Protein AF-A0A9D7LCQ9-F1 (afdb_monomer_lite)

pLDDT: mean 76.92, std 18.39, range [36.59, 97.62]

Secondary structure (DSSP, 8-state):
-------PPPTT-HHHHHHHHHHHHHHHHHHHHHHHHHTT----SSPP----HHHHHHHHHHHHTT--HHHHHHHSB-TTSPBPPHHHHHHHSHHHHHHHHHHHHHHHHHHHHHHHHTT-HHHHHHHHHHHS------------GGGPPP-PPP-PPPP-TTS--SHHHHHHHHHHHHHHHHHHHHHHHHHTT-

Foldseek 3Di:
DDDDDPPDDDPPPPVVVVVVVVVVVVVVVVVVVVVVVVVPDDPPDDDQDDDDPVLLVLLLQCLLVVHDLVVNQQVDDDPVRHGDDSVSCCVPNVVSNVVSNVVNVVVVLVVLVVCVVVPDPVSVVVCCVPPVVDDDDDDDDDADPPRHHDDDDDPDDDDDPPPDDDDVSVVVVVVVVVVVVVVVVVVVVVVVPD

Radius of gyration: 39.47 Å; chains: 1; bounding box: 116×36×95 Å

Sequence (194 aa):
MAGHTKNKPRWGDSAAIEGLLEAQEDLEAEEAVRAAEESGVDLGGRPAFEPTDKQRELVKNMARCNMPQEAMTLMVTWPNGRPIAVNTLRKVFRDELITGHHEVGMQLVGAAYKKAMAGDTGAICFLLKTGYGFRETVHQEITGKDGAPLQAGVTGVIAVPGMIADAETWEKMAADQQSQLVQRAAEIVSGSSS

Structure (mmCIF, N/CA/C/O backbone):
data_AF-A0A9D7LCQ9-F1
#
_entry.id   AF-A0A9D7LCQ9-F1
#
loop_
_atom_site.group_PDB
_atom_site.id
_atom_site.type_symbol
_atom_site.label_atom_id
_atom_site.label_alt_id
_atom_site.label_comp_id
_atom_site.label_asym_id
_atom_site.label_entity_id
_atom_site.label_seq_id
_atom_site.pdbx_PDB_ins_code
_atom_site.Cartn_x
_atom_site.Cartn_y
_atom_site.Cartn_z
_atom_site.occupancy
_atom_site.B_iso_or_equiv
_atom_site.auth_seq_id
_atom_site.auth_comp_id
_atom_site.auth_asym_id
_atom_site.auth_atom_id
_atom_site.pdbx_PDB_model_num
ATOM 1 N N . MET A 1 1 ? -59.422 -2.785 69.482 1.00 37.00 1 MET A N 1
ATOM 2 C CA . MET A 1 1 ? -59.737 -3.033 68.054 1.00 37.00 1 MET A CA 1
ATOM 3 C C . MET A 1 1 ? -60.375 -1.755 67.533 1.00 37.00 1 MET A C 1
ATOM 5 O O . MET A 1 1 ? -61.308 -1.317 68.176 1.00 37.00 1 MET A O 1
ATOM 9 N N . ALA A 1 2 ? -59.948 -1.020 66.517 1.00 39.69 2 ALA A N 1
ATOM 10 C CA . ALA A 1 2 ? -58.912 -1.079 65.490 1.00 39.69 2 ALA A CA 1
ATOM 11 C C . ALA A 1 2 ? -58.389 0.382 65.369 1.00 39.69 2 ALA A C 1
ATOM 13 O O . ALA A 1 2 ? -59.100 1.309 65.734 1.00 39.69 2 ALA A O 1
ATOM 14 N N . GLY A 1 3 ? -57.151 0.698 65.008 1.00 37.84 3 GLY A N 1
ATOM 15 C CA . GLY A 1 3 ? -56.430 0.213 63.843 1.00 37.84 3 GLY A CA 1
ATOM 16 C C . GLY A 1 3 ? -56.285 1.365 62.843 1.00 37.84 3 GLY A C 1
ATOM 17 O O . GLY A 1 3 ? -57.142 1.555 61.995 1.00 37.84 3 GLY A O 1
ATOM 18 N N . HIS A 1 4 ? -55.173 2.094 62.972 1.00 36.59 4 HIS A N 1
ATOM 19 C CA . HIS A 1 4 ? -54.411 2.711 61.881 1.00 36.59 4 HIS A CA 1
ATOM 20 C C . HIS A 1 4 ? -55.122 3.743 60.975 1.00 36.59 4 HIS A C 1
ATOM 22 O O . HIS A 1 4 ? -55.641 3.433 59.902 1.00 36.59 4 HIS A O 1
ATOM 28 N N . THR A 1 5 ? -55.001 5.022 61.341 1.00 46.09 5 THR A N 1
ATOM 29 C CA . THR A 1 5 ? -55.098 6.141 60.395 1.00 46.09 5 THR A CA 1
ATOM 30 C C . THR A 1 5 ? -53.918 6.050 59.425 1.00 46.09 5 THR A C 1
ATOM 32 O O . THR A 1 5 ? -52.799 6.434 59.761 1.00 46.09 5 THR A O 1
ATOM 35 N N . LYS A 1 6 ? -54.134 5.499 58.225 1.00 45.31 6 LYS A N 1
ATOM 36 C CA . LYS A 1 6 ? -53.143 5.558 57.142 1.00 45.31 6 LYS A CA 1
ATOM 37 C C . LYS A 1 6 ? -53.010 7.016 56.705 1.00 45.31 6 LYS A C 1
ATOM 39 O O . LYS A 1 6 ? -53.796 7.493 55.890 1.00 45.31 6 LYS A O 1
ATOM 44 N N . ASN A 1 7 ? -52.042 7.719 57.287 1.00 44.78 7 ASN A N 1
ATOM 45 C CA . ASN A 1 7 ? -51.635 9.045 56.855 1.00 44.78 7 ASN A CA 1
ATOM 46 C C . ASN A 1 7 ? -50.977 8.889 55.477 1.00 44.78 7 ASN A C 1
ATOM 48 O O . ASN A 1 7 ? -49.793 8.579 55.379 1.00 44.78 7 ASN A O 1
ATOM 52 N N . LYS A 1 8 ? -51.771 8.974 54.404 1.00 46.81 8 LYS A N 1
ATOM 53 C CA . LYS A 1 8 ? -51.210 9.095 53.058 1.00 46.81 8 LYS A CA 1
ATOM 54 C C . LYS A 1 8 ? -50.622 10.504 52.942 1.00 46.81 8 LYS A C 1
ATOM 56 O O . LYS A 1 8 ? -51.334 11.450 53.286 1.00 46.81 8 LYS A O 1
ATOM 61 N N . PRO A 1 9 ? -49.374 10.655 52.474 1.00 45.50 9 PRO A N 1
ATOM 62 C CA . PRO A 1 9 ? -48.776 11.971 52.303 1.00 45.50 9 PRO A CA 1
ATOM 63 C C . PRO A 1 9 ? -49.650 12.810 51.364 1.00 45.50 9 PRO A C 1
ATOM 65 O O . PRO A 1 9 ? -50.157 12.316 50.349 1.00 45.50 9 PRO A O 1
ATOM 68 N N . ARG A 1 10 ? -49.900 14.066 51.749 1.00 45.41 10 ARG A N 1
ATOM 69 C CA . ARG A 1 10 ? -50.646 15.017 50.921 1.00 45.41 10 ARG A CA 1
ATOM 70 C C . ARG A 1 10 ? -49.797 15.334 49.693 1.00 45.41 10 ARG A C 1
ATOM 72 O O . ARG A 1 10 ? -48.611 15.619 49.813 1.00 45.41 10 ARG A O 1
ATOM 79 N N . TRP A 1 11 ? -50.415 15.284 48.515 1.00 38.62 11 TRP A N 1
ATOM 80 C CA . TRP A 1 11 ? -49.802 15.753 47.274 1.00 38.62 11 TRP A CA 1
ATOM 81 C C . TRP A 1 11 ? -49.360 17.212 47.459 1.00 38.62 11 TRP A C 1
ATOM 83 O O . TRP A 1 11 ? -50.213 18.087 47.609 1.00 38.62 11 TRP A O 1
ATOM 93 N N . GLY A 1 12 ? -48.045 17.448 47.511 1.00 48.09 12 GLY A N 1
ATOM 94 C CA . GLY A 1 12 ? -47.456 18.781 47.679 1.00 48.09 12 GLY A CA 1
ATOM 95 C C . GLY A 1 12 ? -46.205 18.865 48.563 1.00 48.09 12 GLY A C 1
ATOM 96 O O . GLY A 1 12 ? -45.509 19.872 48.487 1.00 48.09 12 GLY A O 1
ATOM 97 N N . ASP A 1 13 ? -45.873 17.839 49.353 1.00 51.22 13 ASP A N 1
ATOM 98 C CA . ASP A 1 13 ? -44.632 17.841 50.144 1.00 51.22 13 ASP A CA 1
ATOM 99 C C . ASP A 1 13 ? -43.425 17.445 49.268 1.00 51.22 13 ASP A C 1
ATOM 101 O O . ASP A 1 13 ? -43.039 16.277 49.220 1.00 51.22 13 ASP A O 1
ATOM 105 N N . SER A 1 14 ? -42.835 18.426 48.563 1.00 56.19 14 SER A N 1
ATOM 106 C CA . SER A 1 14 ? -41.651 18.255 47.684 1.00 56.19 14 SER A CA 1
ATOM 107 C C . SER A 1 14 ? -40.513 17.514 48.387 1.00 56.19 14 SER A C 1
ATOM 109 O O . SER A 1 14 ? -39.933 16.599 47.820 1.00 56.19 14 SER A O 1
ATOM 111 N N . ALA A 1 15 ? -40.289 17.813 49.670 1.00 55.66 15 ALA A N 1
ATOM 112 C CA . ALA A 1 15 ? -39.231 17.202 50.473 1.00 55.66 15 ALA A CA 1
ATOM 113 C C . ALA A 1 15 ? -39.416 15.688 50.697 1.00 55.66 15 ALA A C 1
ATOM 115 O O . ALA A 1 15 ? -38.440 14.961 50.847 1.00 55.66 15 ALA A O 1
ATOM 116 N N . ALA A 1 16 ? -40.661 15.194 50.716 1.00 55.44 16 ALA A N 1
ATOM 117 C CA . ALA A 1 16 ? -40.939 13.767 50.881 1.00 55.44 16 ALA A CA 1
ATOM 118 C C . ALA A 1 16 ? -40.803 12.986 49.565 1.00 55.44 16 ALA A C 1
ATOM 120 O O . ALA A 1 16 ? -40.610 11.775 49.602 1.00 55.44 16 ALA A O 1
ATOM 121 N N . ILE A 1 17 ? -40.927 13.666 48.420 1.00 53.16 17 ILE A N 1
ATOM 122 C CA . ILE A 1 17 ? -40.727 13.082 47.088 1.00 53.16 17 ILE A CA 1
ATOM 123 C C . ILE A 1 17 ? -39.242 13.135 46.717 1.00 53.16 17 ILE A C 1
ATOM 125 O O . ILE A 1 17 ? -38.715 12.133 46.251 1.00 53.16 17 ILE A O 1
ATOM 129 N N . GLU A 1 18 ? -38.563 14.253 46.991 1.00 55.25 18 GLU A N 1
ATOM 130 C CA . GLU A 1 18 ? -37.116 14.420 46.786 1.00 55.25 18 GLU A CA 1
ATOM 131 C C . GLU A 1 18 ? -36.318 13.401 47.602 1.00 55.25 18 GLU A C 1
ATOM 133 O O . GLU A 1 18 ? -35.520 12.676 47.024 1.00 55.25 18 GLU A O 1
ATOM 138 N N . GLY A 1 19 ? -36.626 13.214 48.892 1.00 58.03 19 GLY A N 1
ATOM 139 C CA . GLY A 1 19 ? -35.941 12.203 49.708 1.00 58.03 19 GLY A CA 1
ATOM 140 C C . GLY A 1 19 ? -36.211 10.750 49.287 1.00 58.03 19 GLY A C 1
ATOM 141 O O . GLY A 1 19 ? -35.450 9.857 49.643 1.00 58.03 19 GLY A O 1
ATOM 142 N N . LEU A 1 20 ? -37.286 10.489 48.534 1.00 54.50 20 LEU A N 1
ATOM 143 C CA . LEU A 1 20 ? -37.605 9.160 47.993 1.00 54.50 20 LEU A CA 1
ATOM 144 C C . LEU A 1 20 ? -36.906 8.922 46.648 1.00 54.50 20 LEU A C 1
ATOM 146 O O . LEU A 1 20 ? -36.546 7.788 46.348 1.00 54.50 20 LEU A O 1
ATOM 150 N N . LEU A 1 21 ? -36.695 9.994 45.878 1.00 52.94 21 LEU A N 1
ATOM 151 C CA . LEU A 1 21 ? -35.919 9.988 44.641 1.00 52.94 21 LEU A CA 1
ATOM 152 C C . LEU A 1 21 ? -34.421 9.847 44.937 1.00 52.94 21 LEU A C 1
ATOM 154 O O . LEU A 1 21 ? -33.782 8.983 44.353 1.00 52.94 21 LEU A O 1
ATOM 158 N N . GLU A 1 22 ? -33.899 10.611 45.901 1.00 57.78 22 GLU A N 1
ATOM 159 C CA . GLU A 1 22 ? -32.511 10.505 46.377 1.00 57.78 22 GLU A CA 1
ATOM 160 C C . GLU A 1 22 ? -32.238 9.107 46.953 1.00 57.78 22 GLU A C 1
ATOM 162 O O . GLU A 1 22 ? -31.253 8.470 46.598 1.00 57.78 22 GLU A O 1
ATOM 167 N N . ALA A 1 23 ? -33.174 8.552 47.733 1.00 59.97 23 ALA A N 1
ATOM 168 C CA . ALA A 1 23 ? -33.057 7.178 48.222 1.00 59.97 23 ALA A CA 1
ATOM 169 C C . ALA A 1 23 ? -33.142 6.119 47.105 1.00 59.97 23 ALA A C 1
ATOM 171 O O . ALA A 1 23 ? -32.589 5.032 47.261 1.00 59.97 23 ALA A O 1
ATOM 172 N N . GLN A 1 24 ? -33.834 6.397 45.992 1.00 59.62 24 GLN A N 1
ATOM 173 C CA . GLN A 1 24 ? -33.832 5.515 44.819 1.00 59.62 24 GLN A CA 1
ATOM 174 C C . GLN A 1 24 ? -32.521 5.609 44.036 1.00 59.62 24 GLN A C 1
ATOM 176 O O . GLN A 1 24 ? -32.016 4.574 43.611 1.00 59.62 24 GLN A O 1
ATOM 181 N N . GLU A 1 25 ? -31.944 6.801 43.898 1.00 57.22 25 GLU A N 1
ATOM 182 C CA . GLU A 1 25 ? -30.639 6.999 43.256 1.00 57.22 25 GLU A CA 1
ATOM 183 C C . GLU A 1 25 ? -29.505 6.340 44.061 1.00 57.22 25 GLU A C 1
ATOM 185 O O . GLU A 1 25 ? -28.637 5.685 43.480 1.00 57.22 25 GLU A O 1
ATOM 190 N N . ASP A 1 26 ? -29.558 6.417 45.394 1.00 59.47 26 ASP A N 1
ATOM 191 C CA . ASP A 1 26 ? -28.596 5.754 46.280 1.00 59.47 26 ASP A CA 1
ATOM 192 C C . ASP A 1 26 ? -28.717 4.219 46.220 1.00 59.47 26 ASP A C 1
ATOM 194 O O . ASP A 1 26 ? -27.707 3.514 46.177 1.00 59.47 26 ASP A O 1
ATOM 198 N N . LEU A 1 27 ? -29.943 3.683 46.141 1.00 57.38 27 LEU A N 1
ATOM 199 C CA . LEU A 1 27 ? -30.180 2.240 45.988 1.00 57.38 27 LEU A CA 1
ATOM 200 C C . LEU A 1 27 ? -29.719 1.712 44.621 1.00 57.38 27 LEU A C 1
ATOM 202 O O . LEU A 1 27 ? -29.140 0.627 44.554 1.00 57.38 27 LEU A O 1
ATOM 206 N N . GLU A 1 28 ? -29.922 2.471 43.540 1.00 67.62 28 GLU A N 1
ATOM 207 C CA . GLU A 1 28 ? -29.421 2.117 42.204 1.00 67.62 28 GLU A CA 1
ATOM 208 C C . GLU A 1 28 ? -27.884 2.161 42.143 1.00 67.62 28 GLU A C 1
ATOM 210 O O . GLU A 1 28 ? -27.259 1.317 41.492 1.00 67.62 28 GLU A O 1
ATOM 215 N N . ALA A 1 29 ? -27.256 3.095 42.864 1.00 62.38 29 ALA A N 1
ATOM 216 C CA . ALA A 1 29 ? -25.803 3.168 42.989 1.00 62.38 29 ALA A CA 1
ATOM 217 C C . ALA A 1 29 ? -25.229 1.985 43.788 1.00 62.38 29 ALA A C 1
ATOM 219 O O . ALA A 1 29 ? -24.237 1.385 43.365 1.00 62.38 29 ALA A O 1
ATOM 220 N N . GLU A 1 30 ? -25.857 1.601 44.902 1.00 63.19 30 GLU A N 1
ATOM 221 C CA . GLU A 1 30 ? -25.439 0.441 45.700 1.00 63.19 30 GLU A CA 1
ATOM 222 C C . GLU A 1 30 ? -25.629 -0.885 44.946 1.00 63.19 30 GLU A C 1
ATOM 224 O O . GLU A 1 30 ? -24.758 -1.760 44.998 1.00 63.19 30 GLU A O 1
ATOM 229 N N . GLU A 1 31 ? -26.719 -1.033 44.188 1.00 65.50 31 GLU A N 1
ATOM 230 C CA . GLU A 1 31 ? -26.975 -2.227 43.376 1.00 65.50 31 GLU A CA 1
ATOM 231 C C . GLU A 1 31 ? -25.982 -2.340 42.204 1.00 65.50 31 GLU A C 1
ATOM 233 O O . GLU A 1 31 ? -25.490 -3.433 41.912 1.00 65.50 31 GLU A O 1
ATOM 238 N N . ALA A 1 32 ? -25.588 -1.213 41.599 1.00 60.41 32 ALA A N 1
ATOM 239 C CA . ALA A 1 32 ? -24.546 -1.167 40.573 1.00 60.41 32 ALA A CA 1
ATOM 240 C C . ALA A 1 32 ? -23.148 -1.507 41.123 1.00 60.41 32 ALA A C 1
ATOM 242 O O . ALA A 1 32 ? -22.382 -2.216 40.464 1.00 60.41 32 ALA A O 1
ATOM 243 N N . VAL A 1 33 ? -22.813 -1.044 42.334 1.00 61.06 33 VAL A N 1
ATOM 244 C CA . VAL A 1 33 ? -21.545 -1.384 43.005 1.00 61.06 33 VAL A CA 1
ATOM 245 C C . VAL A 1 33 ? -21.509 -2.869 43.361 1.00 61.06 33 VAL A C 1
ATOM 247 O O . VAL A 1 33 ? -20.517 -3.539 43.080 1.00 61.06 33 VAL A O 1
ATOM 250 N N . ARG A 1 34 ? -22.609 -3.417 43.883 1.00 63.72 34 ARG A N 1
ATOM 251 C CA . ARG A 1 34 ? -22.712 -4.841 44.218 1.00 63.72 34 ARG A CA 1
ATOM 252 C C . ARG A 1 34 ? -22.658 -5.741 42.977 1.00 63.72 34 ARG A C 1
ATOM 254 O O . ARG A 1 34 ? -21.990 -6.772 43.004 1.00 63.72 34 ARG A O 1
ATOM 261 N N . ALA A 1 35 ? -23.277 -5.331 41.868 1.00 63.62 35 ALA A N 1
ATOM 262 C CA . ALA A 1 35 ? -23.169 -6.031 40.585 1.00 63.62 35 ALA A CA 1
ATOM 263 C C . ALA A 1 35 ? -21.735 -6.003 40.018 1.00 63.62 35 ALA A C 1
ATOM 265 O O . ALA A 1 35 ? -21.290 -6.974 39.401 1.00 63.62 35 ALA A O 1
ATOM 266 N N . ALA A 1 36 ? -20.991 -4.916 40.247 1.00 57.25 36 ALA A N 1
ATOM 267 C CA . ALA A 1 36 ? -19.583 -4.827 39.872 1.00 57.25 36 ALA A CA 1
ATOM 268 C C . ALA A 1 36 ? -18.697 -5.735 40.746 1.00 57.25 36 ALA A C 1
ATOM 270 O O . ALA A 1 36 ? -17.807 -6.405 40.220 1.00 57.25 36 ALA A O 1
ATOM 271 N N . GLU A 1 37 ? -18.973 -5.819 42.049 1.00 56.50 37 GLU A N 1
ATOM 272 C CA . GLU A 1 37 ? -18.220 -6.637 43.008 1.00 56.50 37 GLU A CA 1
ATOM 273 C C . GLU A 1 37 ? -18.448 -8.149 42.798 1.00 56.50 37 GLU A C 1
ATOM 275 O O . GLU A 1 37 ? -17.498 -8.932 42.831 1.00 56.50 37 GLU A O 1
ATOM 280 N N . GLU A 1 38 ? -19.678 -8.559 42.459 1.00 59.56 38 GLU A N 1
ATOM 281 C CA . GLU A 1 38 ? -20.025 -9.950 42.113 1.00 59.56 38 GLU A CA 1
ATOM 282 C C . GLU A 1 38 ? -19.400 -10.412 40.772 1.00 59.56 38 GLU A C 1
ATOM 284 O O . GLU A 1 38 ? -19.260 -11.613 40.534 1.00 59.56 38 GLU A O 1
ATOM 289 N N . SER A 1 39 ? -18.968 -9.481 39.907 1.00 57.47 39 SER A N 1
ATOM 290 C CA . SER A 1 39 ? -18.414 -9.790 38.576 1.00 57.47 39 SER A CA 1
ATOM 291 C C . SER A 1 39 ? -16.919 -10.151 38.553 1.00 57.47 39 SER A C 1
ATOM 293 O O . SER A 1 39 ? -16.431 -10.649 37.538 1.00 57.47 39 SER A O 1
ATOM 295 N N . GLY A 1 40 ? -16.183 -9.939 39.653 1.00 45.78 40 GLY A N 1
ATOM 296 C CA . GLY A 1 40 ? -14.791 -10.392 39.796 1.00 45.78 40 GLY A CA 1
ATOM 297 C C . GLY A 1 40 ? -13.799 -9.839 38.760 1.00 45.78 40 GLY A C 1
ATOM 298 O O . GLY A 1 40 ? -12.794 -10.492 38.472 1.00 45.78 40 GLY A O 1
ATOM 299 N N . VAL A 1 41 ? -14.064 -8.666 38.174 1.00 52.44 41 VAL A N 1
ATOM 300 C CA . VAL A 1 41 ? -13.184 -8.046 37.170 1.00 52.44 41 VAL A CA 1
ATOM 301 C C . VAL A 1 41 ? -12.110 -7.202 37.862 1.00 52.44 41 VAL A C 1
ATOM 303 O O . VAL A 1 41 ? -12.405 -6.209 38.520 1.00 52.44 41 VAL A O 1
ATOM 306 N N . ASP A 1 42 ? -10.850 -7.601 37.694 1.00 48.72 42 ASP A N 1
ATOM 307 C CA . ASP A 1 42 ? -9.666 -6.862 38.140 1.00 48.72 42 ASP A CA 1
ATOM 308 C C . ASP A 1 42 ? -9.665 -5.421 37.576 1.00 48.72 42 ASP A C 1
ATOM 310 O O . ASP A 1 42 ? -9.707 -5.212 36.362 1.00 48.72 42 ASP A O 1
ATOM 314 N N . LEU A 1 43 ? -9.615 -4.414 38.456 1.00 48.66 43 LEU A N 1
ATOM 315 C CA . LEU A 1 43 ? -9.649 -2.978 38.120 1.00 48.66 43 LEU A CA 1
ATOM 316 C C . LEU A 1 43 ? -8.286 -2.432 37.630 1.00 48.66 43 LEU A C 1
ATOM 318 O O . LEU A 1 43 ? -8.056 -1.220 37.588 1.00 48.66 43 LEU A O 1
ATOM 322 N N . GLY A 1 44 ? -7.361 -3.312 37.248 1.00 47.12 44 GLY A N 1
ATOM 323 C CA . GLY A 1 44 ? -6.017 -2.977 36.782 1.00 47.12 44 GLY A CA 1
ATOM 324 C C . GLY A 1 44 ? -5.901 -2.736 35.273 1.00 47.12 44 GLY A C 1
ATOM 325 O O . GLY A 1 44 ? -5.287 -3.532 34.568 1.00 47.12 44 GLY A O 1
ATOM 326 N N . GLY A 1 45 ? -6.417 -1.611 34.763 1.00 65.56 45 GLY A N 1
ATOM 327 C CA . GLY A 1 45 ? -6.122 -1.122 33.404 1.00 65.56 45 GLY A CA 1
ATOM 328 C C . GLY A 1 45 ? -7.262 -0.349 32.734 1.00 65.56 45 GLY A C 1
ATOM 329 O O . GLY A 1 45 ? -8.432 -0.553 33.037 1.00 65.56 45 GLY A O 1
ATOM 330 N N . ARG A 1 46 ? -6.936 0.550 31.786 1.00 65.50 46 ARG A N 1
ATOM 331 C CA . ARG A 1 46 ? -7.958 1.165 30.915 1.00 65.50 46 ARG A CA 1
ATOM 332 C C . ARG A 1 46 ? -8.665 0.031 30.150 1.00 65.50 46 ARG A C 1
ATOM 334 O O . ARG A 1 46 ? -7.944 -0.788 29.576 1.00 65.50 46 ARG A O 1
ATOM 341 N N . PRO A 1 47 ? -10.012 -0.017 30.112 1.00 71.88 47 PRO A N 1
ATOM 342 C CA . PRO A 1 47 ? -10.748 -1.102 29.462 1.00 71.88 47 PRO A CA 1
ATOM 343 C C . PRO A 1 47 ? -10.303 -1.285 28.010 1.00 71.88 47 PRO A C 1
ATOM 345 O O . PRO A 1 47 ? -9.875 -0.323 27.364 1.00 71.88 47 PRO A O 1
ATOM 348 N N . ALA A 1 48 ? -10.387 -2.518 27.504 1.00 79.50 48 ALA A N 1
ATOM 349 C CA . ALA A 1 48 ? -10.071 -2.817 26.112 1.00 79.50 48 ALA A CA 1
ATOM 350 C C . ALA A 1 48 ? -10.959 -1.987 25.168 1.00 79.50 48 ALA A C 1
ATOM 352 O O . ALA A 1 48 ? -12.117 -1.697 25.465 1.00 79.50 48 ALA A O 1
ATOM 353 N N . PHE A 1 49 ? -10.391 -1.543 24.045 1.00 87.25 49 PHE A N 1
ATOM 354 C CA . PHE A 1 49 ? -11.143 -0.772 23.060 1.00 87.25 49 PHE A CA 1
ATOM 355 C C . PHE A 1 49 ? -12.023 -1.717 22.244 1.00 87.25 49 PHE A C 1
ATOM 357 O O . PHE A 1 49 ? -11.496 -2.475 21.430 1.00 87.25 49 PHE A O 1
ATOM 364 N N . GLU A 1 50 ? -13.335 -1.628 22.439 1.00 89.38 50 GLU A N 1
ATOM 365 C CA . GLU A 1 50 ? -14.322 -2.350 21.640 1.00 89.38 50 GLU A CA 1
ATOM 366 C C . GLU A 1 50 ? -14.759 -1.488 20.444 1.00 89.38 50 GLU A C 1
ATOM 368 O O . GLU A 1 50 ? -15.386 -0.439 20.630 1.00 89.38 50 GLU A O 1
ATOM 373 N N . PRO A 1 51 ? -14.397 -1.868 19.207 1.00 91.06 51 PRO A N 1
ATOM 374 C CA . PRO A 1 51 ? -14.738 -1.105 18.017 1.00 91.06 51 PRO A CA 1
ATOM 375 C C . PRO A 1 51 ? -16.207 -1.308 17.641 1.00 91.06 51 PRO A C 1
ATOM 377 O O . PRO A 1 51 ? -16.705 -2.428 17.559 1.00 91.06 51 PRO A O 1
ATOM 380 N N . THR A 1 52 ? -16.883 -0.216 17.305 1.00 94.12 52 THR A N 1
ATOM 381 C CA . THR A 1 52 ? -18.217 -0.286 16.691 1.00 94.12 52 THR A CA 1
ATOM 382 C C . THR A 1 52 ? -18.124 -0.635 15.203 1.00 94.12 52 THR A C 1
ATOM 384 O O . THR A 1 52 ? -17.149 -0.280 14.535 1.00 94.12 52 THR A O 1
ATOM 387 N N . ASP A 1 53 ? -19.169 -1.244 14.636 1.00 94.56 53 ASP A N 1
ATOM 388 C CA . ASP A 1 53 ? -19.210 -1.586 13.202 1.00 94.56 53 ASP A CA 1
ATOM 389 C C . ASP A 1 53 ? -18.999 -0.364 12.296 1.00 94.56 53 ASP A C 1
ATOM 391 O O . ASP A 1 53 ? -18.273 -0.425 11.304 1.00 94.56 53 ASP A O 1
ATOM 395 N N . LYS A 1 54 ? -19.548 0.794 12.688 1.00 94.00 54 LYS A N 1
ATOM 396 C CA . LYS A 1 54 ? -19.344 2.065 11.975 1.00 94.00 54 LYS A CA 1
ATOM 397 C C . LYS A 1 54 ? -17.880 2.502 11.974 1.00 94.00 54 LYS A C 1
ATOM 399 O O . LYS A 1 54 ? -17.388 2.995 10.963 1.00 94.00 54 LYS A O 1
ATOM 404 N N . GLN A 1 55 ? -17.172 2.325 13.092 1.00 94.75 55 GLN A N 1
ATOM 405 C CA . GLN A 1 55 ? -15.740 2.624 13.166 1.00 94.75 55 GLN A CA 1
ATOM 406 C C . GLN A 1 55 ? -14.929 1.652 12.307 1.00 94.75 55 GLN A C 1
ATOM 408 O O . GLN A 1 55 ? -13.980 2.084 11.655 1.00 94.75 55 GLN A O 1
ATOM 413 N N . ARG A 1 56 ? -15.314 0.369 12.250 1.00 96.31 56 ARG A N 1
ATOM 414 C CA . ARG A 1 56 ? -14.666 -0.620 11.372 1.00 96.31 56 ARG A CA 1
ATOM 415 C C . ARG A 1 56 ? -14.816 -0.241 9.904 1.00 96.31 56 ARG A C 1
ATOM 417 O O . ARG A 1 56 ? -13.823 -0.180 9.180 1.00 96.31 56 ARG A O 1
ATOM 424 N N . GLU A 1 57 ? -16.028 0.098 9.475 1.00 96.19 57 GLU A N 1
ATOM 425 C CA . GLU A 1 57 ? -16.280 0.543 8.103 1.00 96.19 57 GLU A CA 1
ATOM 426 C C . GLU A 1 57 ? -15.521 1.837 7.771 1.00 96.19 57 GLU A C 1
ATOM 428 O O . GLU A 1 57 ? -14.901 1.945 6.710 1.00 96.19 57 GLU A O 1
ATOM 433 N N . LEU A 1 58 ? -15.495 2.796 8.701 1.00 96.12 58 LEU A N 1
ATOM 434 C CA . LEU A 1 58 ? -14.738 4.037 8.553 1.00 96.12 58 LEU A CA 1
ATOM 435 C C . LEU A 1 58 ? -13.238 3.766 8.363 1.00 96.12 58 LEU A C 1
ATOM 437 O O . LEU A 1 58 ? -12.637 4.287 7.422 1.00 96.12 58 LEU A O 1
ATOM 441 N N . VAL A 1 59 ? -12.632 2.929 9.214 1.00 96.94 59 VAL A N 1
ATOM 442 C CA . VAL A 1 59 ? -11.210 2.555 9.112 1.00 96.94 59 VAL A CA 1
ATOM 443 C C . VAL A 1 59 ? -10.925 1.839 7.799 1.00 96.94 59 VAL A C 1
ATOM 445 O O . VAL A 1 59 ? -9.954 2.180 7.123 1.00 96.94 59 VAL A O 1
ATOM 448 N N . LYS A 1 60 ? -11.798 0.915 7.388 1.00 96.75 60 LYS A N 1
ATOM 449 C CA . LYS A 1 60 ? -11.681 0.221 6.104 1.00 96.75 60 LYS A CA 1
ATOM 450 C C . LYS A 1 60 ? -11.694 1.202 4.931 1.00 96.75 60 LYS A C 1
ATOM 452 O O . LYS A 1 60 ? -10.839 1.125 4.053 1.00 96.75 60 LYS A O 1
ATOM 457 N N . ASN A 1 61 ? -12.611 2.168 4.933 1.00 96.06 61 ASN A N 1
ATOM 458 C CA . ASN A 1 61 ? -12.697 3.192 3.889 1.00 96.06 61 ASN A CA 1
ATOM 459 C C . ASN A 1 61 ? -11.481 4.129 3.875 1.00 96.06 61 ASN A C 1
ATOM 461 O O . ASN A 1 61 ? -10.964 4.448 2.806 1.00 96.06 61 ASN A O 1
ATOM 465 N N . MET A 1 62 ? -10.966 4.522 5.039 1.00 96.12 62 MET A N 1
ATOM 466 C CA . MET A 1 62 ? -9.734 5.313 5.115 1.00 96.12 62 MET A CA 1
ATOM 467 C C . MET A 1 62 ? -8.511 4.524 4.612 1.00 96.12 62 MET A C 1
ATOM 469 O O . MET A 1 62 ? -7.651 5.094 3.939 1.00 96.12 62 MET A O 1
ATOM 473 N N . ALA A 1 63 ? -8.455 3.212 4.871 1.00 96.25 63 ALA A N 1
ATOM 474 C CA . ALA A 1 63 ? -7.392 2.336 4.379 1.00 96.25 63 ALA A CA 1
ATOM 475 C C . ALA A 1 63 ? -7.423 2.201 2.848 1.00 96.25 63 ALA A C 1
ATOM 477 O O . ALA A 1 63 ? -6.375 2.263 2.205 1.00 96.25 63 ALA A O 1
ATOM 478 N N . ARG A 1 64 ? -8.622 2.101 2.255 1.00 95.31 64 ARG A N 1
ATOM 479 C CA . ARG A 1 64 ? -8.824 2.138 0.794 1.00 95.31 64 ARG A CA 1
ATOM 480 C C . ARG A 1 64 ? -8.230 3.412 0.176 1.00 95.31 64 ARG A C 1
ATOM 482 O O . ARG A 1 64 ? -7.574 3.354 -0.858 1.00 95.31 64 ARG A O 1
ATOM 489 N N . CYS A 1 65 ? -8.397 4.555 0.836 1.00 93.12 65 CYS A N 1
ATOM 490 C CA . CYS A 1 65 ? -7.851 5.840 0.389 1.00 93.12 65 CYS A CA 1
ATOM 491 C C . CYS A 1 65 ? -6.354 6.037 0.697 1.00 93.12 65 CYS A C 1
ATOM 493 O O . CYS A 1 65 ? -5.839 7.135 0.493 1.00 93.12 65 CYS A O 1
ATOM 495 N N . ASN A 1 66 ? -5.656 5.008 1.190 1.00 92.31 66 ASN A N 1
ATOM 496 C CA . ASN A 1 66 ? -4.243 5.063 1.570 1.00 92.31 66 ASN A CA 1
ATOM 497 C C . ASN A 1 66 ? -3.921 6.178 2.587 1.00 92.31 66 ASN A C 1
ATOM 499 O O . ASN A 1 66 ? -2.889 6.846 2.502 1.00 92.31 66 ASN A O 1
ATOM 503 N N . MET A 1 67 ? -4.827 6.412 3.541 1.00 94.62 67 MET A N 1
ATOM 504 C CA . MET A 1 67 ? -4.629 7.417 4.583 1.00 94.62 67 MET A CA 1
ATOM 505 C C . MET A 1 67 ? -3.573 6.954 5.609 1.00 94.62 67 MET A C 1
ATOM 507 O O . MET A 1 67 ? -3.613 5.797 6.033 1.00 94.62 67 MET A O 1
ATOM 511 N N . PRO A 1 68 ? -2.661 7.838 6.066 1.00 94.94 68 PRO A N 1
ATOM 512 C CA . PRO A 1 68 ? -1.715 7.514 7.133 1.00 94.94 68 PRO A CA 1
ATOM 513 C C . PRO A 1 68 ? -2.423 7.118 8.431 1.00 94.94 68 PRO A C 1
ATOM 515 O O . PRO A 1 68 ? -3.395 7.759 8.838 1.00 94.94 68 PRO A O 1
ATOM 518 N N . GLN A 1 69 ? -1.907 6.099 9.120 1.00 94.94 69 GLN A N 1
ATOM 519 C CA . GLN A 1 69 ? -2.529 5.561 10.336 1.00 94.94 69 GLN A CA 1
ATOM 520 C C . GLN A 1 69 ? -2.600 6.602 11.460 1.00 94.94 69 GLN A C 1
ATOM 522 O O . GLN A 1 69 ? -3.562 6.627 12.222 1.00 94.94 69 GLN A O 1
ATOM 527 N N . GLU A 1 70 ? -1.632 7.512 11.523 1.00 94.94 70 GLU A N 1
ATOM 528 C CA . GLU A 1 70 ? -1.601 8.641 12.449 1.00 94.94 70 GLU A CA 1
ATOM 529 C C . GLU A 1 70 ? -2.802 9.570 12.221 1.00 94.94 70 GLU A C 1
ATOM 531 O O . GLU A 1 70 ? -3.459 9.973 13.176 1.00 94.94 70 GLU A O 1
ATOM 536 N N . ALA A 1 71 ? -3.165 9.839 10.965 1.00 94.25 71 ALA A N 1
ATOM 537 C CA . ALA A 1 71 ? -4.340 10.646 10.641 1.00 94.25 71 ALA A CA 1
ATOM 538 C C . ALA A 1 71 ? -5.646 9.892 10.944 1.00 94.25 71 ALA A C 1
ATOM 540 O O . ALA A 1 71 ? -6.582 10.471 11.493 1.00 94.25 71 ALA A O 1
ATOM 541 N N . MET A 1 72 ? -5.690 8.583 10.670 1.00 95.44 72 MET A N 1
ATOM 542 C CA . MET A 1 72 ? -6.854 7.737 10.970 1.00 95.44 72 MET A CA 1
ATOM 543 C C . MET A 1 72 ? -7.199 7.736 12.464 1.00 95.44 72 MET A C 1
ATOM 545 O O . MET A 1 72 ? -8.376 7.719 12.822 1.00 95.44 72 MET A O 1
ATOM 549 N N . THR A 1 73 ? -6.194 7.800 13.348 1.00 94.62 73 THR A N 1
ATOM 550 C CA . THR A 1 73 ? -6.443 7.846 14.799 1.00 94.62 73 THR A CA 1
ATOM 551 C C . THR A 1 73 ? -7.207 9.077 15.267 1.00 94.62 73 THR A C 1
ATOM 553 O O . THR A 1 73 ? -7.925 8.985 16.257 1.00 94.62 73 THR A O 1
ATOM 556 N N . LEU A 1 74 ? -7.119 10.198 14.545 1.00 93.62 74 LEU A N 1
ATOM 557 C CA . LEU A 1 74 ? -7.864 11.419 14.869 1.00 93.62 74 LEU A CA 1
ATOM 558 C C . LEU A 1 74 ? -9.362 11.275 14.577 1.00 93.62 74 LEU A C 1
ATOM 560 O O . LEU A 1 74 ? -10.175 11.952 15.199 1.00 93.62 74 LEU A O 1
ATOM 564 N N . MET A 1 75 ? -9.718 10.386 13.647 1.00 92.12 75 MET A N 1
ATOM 565 C CA . MET A 1 75 ? -11.098 10.155 13.212 1.00 92.12 75 MET A CA 1
ATOM 566 C C . 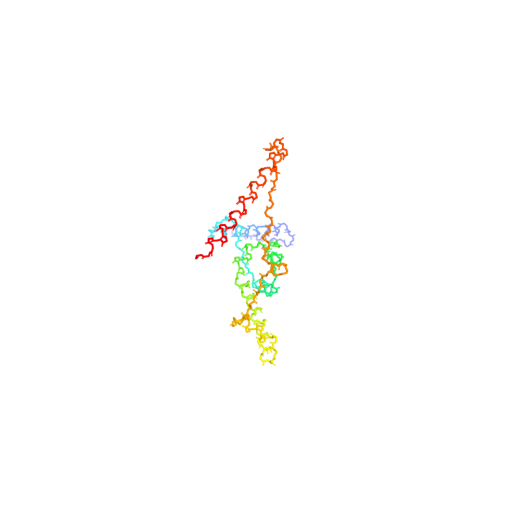MET A 1 75 ? -11.807 9.076 14.035 1.00 92.12 75 MET A C 1
ATOM 568 O O . MET A 1 75 ? -13.035 9.035 14.072 1.00 92.12 75 MET A O 1
ATOM 572 N N . VAL A 1 76 ? -11.052 8.198 14.698 1.00 92.81 76 VAL A N 1
ATOM 573 C CA . VAL A 1 76 ? -11.603 7.151 15.562 1.00 92.81 76 VAL A CA 1
ATOM 574 C C . VAL A 1 76 ? -11.411 7.554 17.016 1.00 92.81 76 VAL A C 1
ATOM 576 O O . VAL A 1 76 ? -10.293 7.596 17.529 1.00 92.81 76 VAL A O 1
ATOM 579 N N . THR A 1 77 ? -12.518 7.838 17.692 1.00 90.06 77 THR A N 1
ATOM 580 C CA . THR A 1 77 ? -12.522 8.279 19.085 1.00 90.06 77 THR A CA 1
ATOM 581 C C . THR A 1 77 ? -13.036 7.196 20.030 1.00 90.06 77 THR A C 1
ATOM 583 O O . THR A 1 77 ? -13.862 6.350 19.687 1.00 90.06 77 THR A 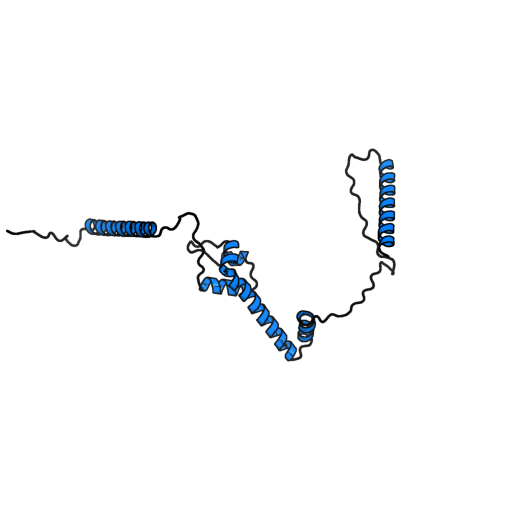O 1
ATOM 586 N N . TRP A 1 78 ? -12.520 7.224 21.255 1.00 87.56 78 TRP A N 1
ATOM 587 C CA . TRP A 1 78 ? -13.083 6.530 22.406 1.00 87.56 78 TRP A CA 1
ATOM 588 C C . TRP A 1 78 ? -14.458 7.111 22.780 1.00 87.56 78 TRP A C 1
ATOM 590 O O . TRP A 1 78 ? -14.739 8.263 22.445 1.00 87.56 78 TRP A O 1
ATOM 600 N N . PRO A 1 79 ? -15.268 6.396 23.585 1.00 84.38 79 PRO A N 1
ATOM 601 C CA . PRO A 1 79 ? -16.526 6.923 24.124 1.00 84.38 79 PRO A CA 1
ATOM 602 C C . PRO A 1 79 ? -16.361 8.234 24.910 1.00 84.38 79 PRO A C 1
ATOM 604 O O . PRO A 1 79 ? -17.270 9.049 24.959 1.00 84.38 79 PRO A O 1
ATOM 607 N N . ASN A 1 80 ? -15.174 8.481 25.475 1.00 84.25 80 ASN A N 1
ATOM 608 C CA . ASN A 1 80 ? -14.833 9.733 26.157 1.00 84.25 80 ASN A CA 1
ATOM 609 C C . ASN A 1 80 ? -14.422 10.881 25.209 1.00 84.25 80 ASN A C 1
ATOM 611 O O . ASN A 1 80 ? -13.859 11.877 25.661 1.00 84.25 80 ASN 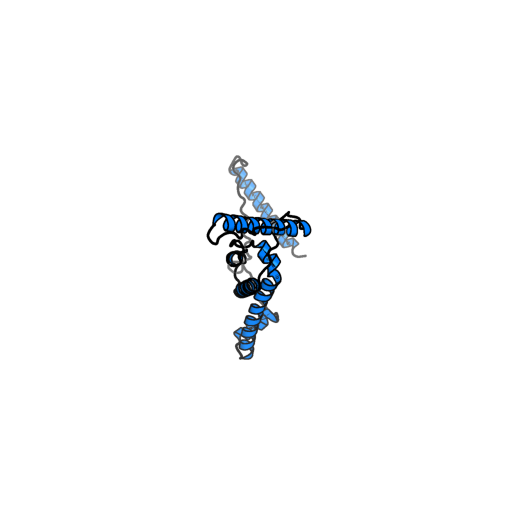A O 1
ATOM 615 N N . GLY A 1 81 ? -14.622 10.720 23.898 1.00 85.31 81 GLY A N 1
ATOM 616 C CA . GLY A 1 81 ? -14.335 11.722 22.872 1.00 85.31 81 GLY A CA 1
ATOM 617 C C . GLY A 1 81 ? -12.858 11.873 22.496 1.00 85.31 81 GLY A C 1
ATOM 618 O O . GLY A 1 81 ? -12.538 12.670 21.619 1.00 85.31 81 GLY A O 1
ATOM 619 N N . ARG A 1 82 ? -11.935 11.125 23.117 1.00 89.25 82 ARG A N 1
ATOM 620 C CA . ARG A 1 82 ? -10.498 11.226 22.808 1.00 89.25 82 ARG A CA 1
ATOM 621 C C . ARG A 1 82 ? -10.098 10.327 21.632 1.00 89.25 82 ARG A C 1
ATOM 623 O O . ARG A 1 82 ? -10.578 9.196 21.577 1.00 89.25 82 ARG A O 1
ATOM 630 N N . PRO A 1 83 ? -9.164 10.752 20.762 1.00 92.00 83 PRO A N 1
ATOM 631 C CA . PRO A 1 83 ? -8.568 9.897 19.733 1.00 92.00 83 PRO A CA 1
ATOM 632 C C . PRO A 1 83 ? -7.984 8.597 20.299 1.00 92.00 83 PRO A C 1
ATOM 634 O O . PRO A 1 83 ? -7.481 8.560 21.431 1.00 92.00 83 PRO A O 1
ATOM 637 N N . ILE A 1 84 ? -8.035 7.520 19.516 1.00 93.50 84 ILE A N 1
ATOM 638 C CA . ILE A 1 84 ? -7.347 6.271 19.862 1.00 93.50 84 ILE A CA 1
ATOM 639 C C . ILE A 1 84 ? -5.832 6.395 19.641 1.00 93.50 84 ILE A C 1
ATOM 641 O O . ILE A 1 84 ? -5.356 7.250 18.905 1.00 93.50 84 ILE A O 1
ATOM 645 N N . ALA A 1 85 ? -5.048 5.516 20.261 1.00 91.88 85 ALA A N 1
ATOM 646 C CA . ALA A 1 85 ? -3.622 5.418 19.960 1.00 91.88 85 ALA A CA 1
ATOM 647 C C . ALA A 1 85 ? -3.388 4.569 18.699 1.00 91.88 85 ALA A C 1
ATOM 649 O O . ALA A 1 85 ? -4.135 3.627 18.426 1.00 91.88 85 ALA A O 1
ATOM 650 N N . VAL A 1 86 ? -2.287 4.819 17.984 1.00 94.50 86 VAL A N 1
ATOM 651 C CA . VAL A 1 86 ? -1.932 4.061 16.767 1.00 94.50 86 VAL A CA 1
ATOM 652 C C . VAL A 1 86 ? -1.759 2.565 17.064 1.00 94.50 86 VAL A C 1
ATOM 654 O O . VAL A 1 86 ? -2.159 1.711 16.275 1.00 94.50 86 VAL A O 1
ATOM 657 N N . ASN A 1 87 ? -1.233 2.221 18.243 1.00 93.81 87 ASN A N 1
ATOM 658 C CA . ASN A 1 87 ? -1.107 0.827 18.677 1.00 93.81 87 ASN A CA 1
ATOM 659 C C . ASN A 1 87 ? -2.469 0.137 18.830 1.00 93.81 87 ASN A C 1
ATOM 661 O O . ASN A 1 87 ? -2.589 -1.044 18.516 1.00 93.81 87 ASN A O 1
ATOM 665 N N . THR A 1 88 ? -3.493 0.861 19.286 1.00 93.69 88 THR A N 1
ATOM 666 C CA . THR A 1 88 ? -4.867 0.348 19.368 1.00 93.69 88 THR A CA 1
ATOM 667 C C . THR A 1 88 ? -5.442 0.153 17.970 1.00 93.69 88 THR A C 1
ATOM 669 O O . THR A 1 88 ? -5.988 -0.913 17.699 1.00 93.69 88 THR A O 1
ATOM 672 N N . LEU A 1 89 ? -5.235 1.119 17.064 1.00 95.06 89 LEU A N 1
ATOM 673 C CA . LEU A 1 89 ? -5.679 1.019 15.671 1.00 95.06 89 LEU A CA 1
ATOM 674 C C . LEU A 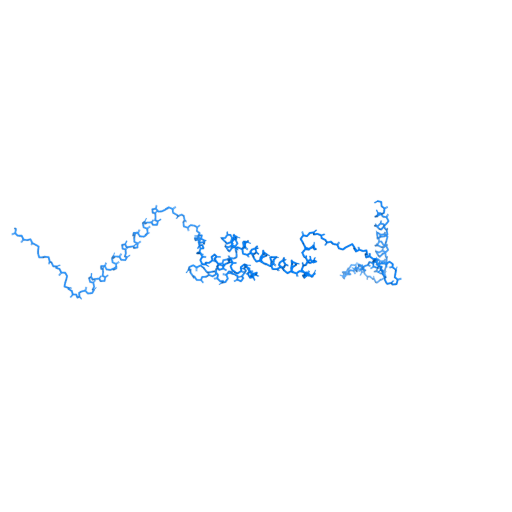1 89 ? -5.130 -0.252 15.001 1.00 95.06 89 LEU A C 1
ATOM 676 O O . LEU A 1 89 ? -5.895 -1.048 14.465 1.00 95.06 89 LEU A O 1
ATOM 680 N N . ARG A 1 90 ? -3.814 -0.487 15.101 1.00 94.88 90 ARG A N 1
ATOM 681 C CA . ARG A 1 90 ? -3.151 -1.657 14.497 1.00 94.88 90 ARG A CA 1
ATOM 682 C C . ARG A 1 90 ? -3.606 -2.995 15.080 1.00 94.88 90 ARG A C 1
ATOM 684 O O . ARG A 1 90 ? -3.631 -3.984 14.356 1.00 94.88 90 ARG A O 1
ATOM 691 N N . LYS A 1 91 ? -3.910 -3.044 16.381 1.00 94.00 91 LYS A N 1
ATOM 692 C CA . LYS A 1 91 ? -4.332 -4.278 17.060 1.00 94.00 91 LYS A CA 1
ATOM 693 C C . LYS A 1 91 ? -5.785 -4.629 16.758 1.00 94.00 91 LYS A C 1
ATOM 695 O O . LYS A 1 91 ? -6.076 -5.785 16.484 1.00 94.00 91 LYS A O 1
ATOM 700 N N . VAL A 1 92 ? -6.672 -3.640 16.822 1.00 94.81 92 VAL A N 1
ATOM 701 C CA . VAL A 1 92 ? -8.125 -3.853 16.778 1.00 94.81 92 VAL A CA 1
ATOM 702 C C . VAL A 1 92 ? -8.666 -3.880 15.348 1.00 94.81 92 VAL A C 1
ATOM 704 O O . VAL A 1 92 ? -9.577 -4.652 15.057 1.00 94.81 92 VAL A O 1
ATOM 707 N N . PHE A 1 93 ? -8.089 -3.069 14.455 1.00 96.31 93 PHE A N 1
ATOM 708 C CA . PHE A 1 93 ? -8.558 -2.912 13.075 1.00 96.31 93 PHE A CA 1
ATOM 709 C C . PHE A 1 93 ? -7.617 -3.542 12.042 1.00 96.31 93 PHE A C 1
ATOM 711 O O . PHE A 1 93 ? -7.464 -3.051 10.922 1.00 96.31 93 PHE A O 1
ATOM 718 N N . ARG A 1 94 ? -6.896 -4.597 12.435 1.00 95.88 94 ARG A N 1
ATOM 719 C CA . ARG A 1 94 ? -5.893 -5.235 11.574 1.00 95.88 94 ARG A CA 1
ATOM 720 C C . ARG A 1 94 ? -6.505 -5.719 10.260 1.00 95.88 94 ARG A C 1
ATOM 722 O O . ARG A 1 94 ? -5.927 -5.489 9.197 1.00 95.88 94 ARG A O 1
ATOM 729 N N . ASP A 1 95 ? -7.660 -6.363 10.343 1.00 96.62 95 ASP A N 1
ATOM 730 C CA . ASP A 1 95 ? -8.307 -6.975 9.189 1.00 96.62 95 ASP A CA 1
ATOM 731 C C . ASP A 1 95 ? -8.849 -5.909 8.238 1.00 96.62 95 ASP A C 1
ATOM 733 O O . ASP A 1 95 ? -8.684 -6.022 7.027 1.00 96.62 95 ASP A O 1
ATOM 737 N N . GLU A 1 96 ? -9.409 -4.818 8.754 1.00 96.25 96 GLU A N 1
ATOM 738 C CA . GLU A 1 96 ? -9.905 -3.689 7.965 1.00 96.25 96 GLU A CA 1
ATOM 739 C C . GLU A 1 96 ? -8.778 -2.960 7.235 1.00 96.25 96 GLU A C 1
ATOM 741 O O . GLU A 1 96 ? -8.937 -2.597 6.068 1.00 96.25 96 GLU A O 1
ATOM 746 N N . LEU A 1 97 ? -7.630 -2.775 7.895 1.00 96.44 97 LEU A N 1
ATOM 747 C CA . LEU A 1 97 ? -6.451 -2.152 7.291 1.00 96.44 97 LEU A CA 1
ATOM 748 C C . LEU A 1 97 ? -5.910 -2.990 6.127 1.00 96.44 97 LEU A C 1
ATOM 750 O O . LEU A 1 97 ? -5.622 -2.455 5.057 1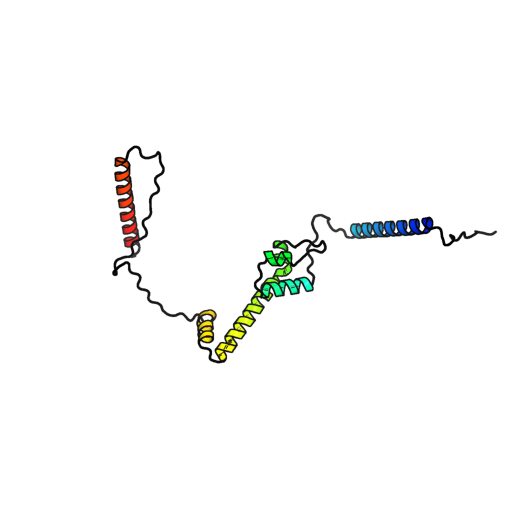.00 96.44 97 LEU A O 1
ATOM 754 N N . ILE A 1 98 ? -5.800 -4.305 6.324 1.00 95.94 98 ILE A N 1
ATOM 755 C CA . ILE A 1 98 ? -5.293 -5.234 5.309 1.00 95.94 98 ILE A CA 1
ATOM 756 C C . ILE A 1 98 ? -6.300 -5.367 4.162 1.00 95.94 98 ILE A C 1
ATOM 758 O O . ILE A 1 98 ? -5.961 -5.149 2.997 1.00 95.94 98 ILE A O 1
ATOM 762 N N . THR A 1 99 ? -7.556 -5.686 4.478 1.00 96.25 99 THR A N 1
ATOM 763 C CA . THR A 1 99 ? -8.602 -5.897 3.467 1.00 96.25 99 THR A CA 1
ATOM 764 C C . THR A 1 99 ? -8.885 -4.630 2.673 1.00 96.25 99 THR A C 1
ATOM 766 O O . THR A 1 99 ? -8.957 -4.700 1.449 1.00 96.25 99 THR A O 1
ATOM 769 N N . GLY A 1 100 ? -8.967 -3.464 3.322 1.00 94.38 100 GLY A N 1
ATOM 770 C CA . GLY A 1 100 ? -9.184 -2.187 2.642 1.00 94.38 100 GLY A CA 1
ATOM 771 C C . GLY A 1 100 ? -8.087 -1.868 1.623 1.00 94.38 100 GLY A C 1
ATOM 772 O O . GLY A 1 100 ? -8.390 -1.452 0.504 1.00 94.38 100 GLY A O 1
ATOM 773 N N . HIS A 1 101 ? -6.823 -2.133 1.963 1.00 92.62 101 HIS A N 1
ATOM 774 C CA . HIS A 1 101 ? -5.704 -1.920 1.044 1.00 92.62 101 HIS A CA 1
ATOM 775 C C . HIS A 1 101 ? -5.753 -2.875 -0.161 1.00 92.62 101 HIS A C 1
ATOM 777 O O . HIS A 1 101 ? -5.622 -2.451 -1.313 1.00 92.62 101 HIS A O 1
ATOM 783 N N . HIS A 1 102 ? -6.000 -4.165 0.083 1.00 95.06 102 HIS A N 1
ATOM 784 C CA . HIS A 1 102 ? -6.072 -5.162 -0.988 1.00 95.06 102 HIS A CA 1
ATOM 785 C C . HIS A 1 102 ? -7.280 -4.978 -1.907 1.00 95.06 102 HIS A C 1
ATOM 787 O O . HIS A 1 102 ? -7.161 -5.200 -3.111 1.00 95.06 102 HIS A O 1
ATOM 793 N N . GLU A 1 103 ? -8.425 -4.546 -1.379 1.00 94.38 103 GLU A N 1
ATOM 794 C CA . GLU A 1 103 ? -9.623 -4.287 -2.181 1.00 94.38 103 GLU A CA 1
ATOM 795 C C . GLU A 1 103 ? -9.380 -3.206 -3.238 1.00 94.38 103 GLU A C 1
ATOM 797 O O . GLU A 1 103 ? -9.754 -3.393 -4.397 1.00 94.38 103 GLU A O 1
ATOM 802 N N . VAL A 1 104 ? -8.708 -2.107 -2.880 1.00 93.19 104 VAL A N 1
ATOM 803 C CA . VAL A 1 104 ? -8.362 -1.059 -3.855 1.00 93.19 104 VAL A CA 1
ATOM 804 C C . VAL A 1 104 ? -7.314 -1.544 -4.840 1.00 93.19 104 VAL A C 1
ATOM 806 O O . VAL A 1 104 ? -7.467 -1.314 -6.039 1.00 93.19 104 VAL A O 1
ATOM 809 N N . GLY A 1 105 ? -6.303 -2.282 -4.375 1.00 91.50 105 GLY A N 1
ATOM 810 C CA . GLY A 1 105 ? -5.341 -2.930 -5.266 1.00 91.50 105 GLY A CA 1
ATOM 811 C C . GLY A 1 105 ? -6.036 -3.795 -6.323 1.00 91.50 105 GLY A C 1
ATOM 812 O O . GLY A 1 105 ? -5.774 -3.646 -7.515 1.00 91.50 105 GLY A O 1
ATOM 813 N N . MET A 1 106 ? -6.997 -4.625 -5.910 1.00 93.56 106 MET A N 1
ATOM 814 C CA . MET A 1 106 ? -7.779 -5.478 -6.809 1.00 93.56 106 MET A CA 1
ATOM 815 C C . MET A 1 106 ? -8.614 -4.664 -7.807 1.00 93.56 106 MET A C 1
ATOM 817 O O . MET A 1 106 ? -8.668 -5.003 -8.989 1.00 93.56 106 MET A O 1
ATOM 821 N N . GLN A 1 107 ? -9.246 -3.574 -7.364 1.00 93.56 107 GLN A N 1
ATOM 822 C CA . GLN A 1 107 ? -10.027 -2.698 -8.244 1.00 93.56 107 GLN A CA 1
ATOM 823 C C . GLN A 1 107 ? -9.150 -1.998 -9.289 1.00 93.56 107 GLN A C 1
ATOM 825 O O . GLN A 1 107 ? -9.512 -1.965 -10.468 1.00 93.56 107 GLN A O 1
ATOM 830 N N . LEU A 1 108 ? -7.987 -1.482 -8.882 1.00 92.50 108 LEU A N 1
ATOM 831 C CA . LEU A 1 108 ? -7.027 -0.835 -9.779 1.00 92.50 108 LEU A CA 1
ATOM 832 C C . LEU A 1 108 ? -6.461 -1.825 -10.801 1.00 92.50 108 LEU A C 1
ATOM 834 O O . LEU A 1 108 ? -6.444 -1.531 -11.998 1.00 92.50 108 LEU A O 1
ATOM 838 N N . VAL A 1 109 ? -6.071 -3.023 -10.354 1.00 92.88 109 VAL A N 1
ATOM 839 C CA . VAL A 1 109 ? -5.618 -4.104 -11.241 1.00 92.88 109 VAL A CA 1
ATOM 840 C C . VAL A 1 109 ? -6.734 -4.514 -12.201 1.00 92.88 109 VAL A C 1
ATOM 842 O O . VAL A 1 109 ? -6.490 -4.631 -13.399 1.00 92.88 109 VAL A O 1
ATOM 845 N N . GLY A 1 110 ? -7.973 -4.656 -11.725 1.00 94.12 110 GLY A N 1
ATOM 846 C CA . GLY A 1 110 ? -9.128 -4.962 -12.570 1.00 94.12 110 GLY A CA 1
ATOM 847 C C . GLY A 1 110 ? -9.406 -3.885 -13.624 1.00 94.12 110 GLY A C 1
ATOM 848 O O . GLY A 1 110 ? -9.736 -4.209 -14.766 1.00 94.12 110 GLY A O 1
ATOM 849 N N . ALA A 1 111 ? -9.237 -2.605 -13.283 1.00 95.38 111 ALA A N 1
ATOM 850 C CA . ALA A 1 111 ? -9.363 -1.500 -14.233 1.00 95.38 111 ALA A CA 1
ATOM 851 C C . ALA A 1 111 ? -8.250 -1.525 -15.296 1.00 95.38 111 ALA A C 1
ATOM 853 O O . ALA A 1 111 ? -8.537 -1.381 -16.487 1.00 95.38 111 ALA A O 1
ATOM 854 N N . ALA A 1 112 ? -7.001 -1.763 -14.887 1.00 94.62 112 ALA A N 1
ATOM 855 C CA . ALA A 1 112 ? -5.876 -1.926 -15.805 1.00 94.62 112 ALA A CA 1
ATOM 856 C C . ALA A 1 112 ? -6.069 -3.141 -16.729 1.00 94.62 112 ALA A C 1
ATOM 858 O O . ALA A 1 112 ? -5.874 -3.034 -17.937 1.00 94.62 112 ALA A O 1
ATOM 859 N N . TYR A 1 113 ? -6.537 -4.267 -16.187 1.00 96.12 113 TYR A N 1
ATOM 860 C CA . TYR A 1 113 ? -6.831 -5.483 -16.945 1.00 96.12 113 TYR A CA 1
ATOM 861 C C . TYR A 1 113 ? -7.915 -5.255 -18.003 1.00 96.12 113 TYR A C 1
ATOM 863 O O . TYR A 1 113 ? -7.738 -5.632 -19.159 1.00 96.12 113 TYR A O 1
ATOM 871 N N . LYS A 1 114 ? -9.010 -4.571 -17.646 1.00 97.31 114 LYS A N 1
ATOM 872 C CA . LYS A 1 114 ? -10.065 -4.205 -18.606 1.00 97.31 114 LYS A CA 1
ATOM 873 C C . LYS A 1 114 ? -9.525 -3.346 -19.752 1.00 97.31 114 LYS A C 1
ATOM 875 O O . LYS A 1 114 ? -9.870 -3.601 -20.901 1.00 97.31 114 LYS A O 1
ATOM 880 N N . LYS A 1 115 ? -8.661 -2.364 -19.462 1.00 97.06 115 LYS A N 1
ATOM 881 C CA . LYS A 1 115 ? -8.000 -1.553 -20.501 1.00 97.06 115 LYS A CA 1
ATOM 882 C C . LYS A 1 115 ? -7.082 -2.386 -21.392 1.00 97.06 115 LYS A C 1
ATOM 884 O O . LYS A 1 115 ? -7.113 -2.226 -22.608 1.00 97.06 115 LYS A O 1
ATOM 889 N N . ALA A 1 116 ? -6.314 -3.298 -20.803 1.00 96.81 116 ALA A N 1
ATOM 890 C CA . ALA A 1 116 ? -5.437 -4.187 -21.553 1.00 96.81 116 ALA A CA 1
ATOM 891 C C . ALA A 1 116 ? -6.229 -5.089 -22.514 1.00 96.81 116 ALA A C 1
ATOM 893 O O . ALA A 1 116 ? -5.880 -5.195 -23.685 1.00 96.81 116 ALA A O 1
ATOM 894 N N . MET A 1 117 ? -7.343 -5.668 -22.055 1.00 96.94 117 MET A N 1
ATOM 895 C CA . MET A 1 117 ? -8.226 -6.488 -22.898 1.00 96.94 117 MET A CA 1
ATOM 896 C C . MET A 1 117 ? -8.927 -5.684 -24.002 1.00 96.94 117 MET A C 1
ATOM 898 O O . MET A 1 117 ? -9.281 -6.247 -25.033 1.00 96.94 117 MET A O 1
ATOM 902 N N . ALA A 1 118 ? -9.088 -4.370 -23.823 1.00 97.56 118 ALA A N 1
ATOM 903 C CA . ALA A 1 118 ? -9.574 -3.463 -24.862 1.00 97.56 118 ALA A CA 1
ATOM 904 C C . ALA A 1 118 ? -8.496 -3.071 -25.899 1.00 97.56 118 ALA A C 1
ATOM 906 O O . ALA A 1 118 ? -8.806 -2.347 -26.843 1.00 97.56 118 ALA A O 1
ATOM 907 N N . GLY A 1 119 ? -7.250 -3.536 -25.745 1.00 95.56 119 GLY A N 1
ATOM 908 C CA . GLY A 1 119 ? -6.156 -3.299 -26.693 1.00 95.56 119 GLY A CA 1
ATOM 909 C C . GLY A 1 119 ? -5.233 -2.124 -26.352 1.00 95.56 119 GLY A C 1
ATOM 910 O O . GLY A 1 119 ? -4.406 -1.751 -27.182 1.00 95.56 119 GLY A O 1
ATOM 911 N N . ASP A 1 120 ? -5.330 -1.540 -25.152 1.00 97.62 120 ASP A N 1
ATOM 912 C CA . ASP A 1 120 ? -4.389 -0.508 -24.698 1.00 97.62 120 ASP A CA 1
ATOM 913 C C . ASP A 1 120 ? -2.994 -1.121 -24.468 1.00 97.62 120 ASP A C 1
ATOM 915 O O . ASP A 1 120 ? -2.768 -1.880 -23.519 1.00 97.62 120 ASP A O 1
ATOM 919 N N . THR A 1 121 ? -2.040 -0.796 -25.344 1.00 96.12 121 THR A N 1
ATOM 920 C CA . THR A 1 121 ? -0.668 -1.326 -25.296 1.00 96.12 121 THR A CA 1
ATOM 921 C C . THR A 1 121 ? 0.093 -0.905 -24.043 1.00 96.12 121 THR A C 1
ATOM 923 O O . THR A 1 121 ? 0.926 -1.671 -23.557 1.00 96.12 121 THR A O 1
ATOM 926 N N . GLY A 1 122 ? -0.204 0.267 -23.477 1.00 96.00 122 GLY A N 1
ATOM 927 C CA . GLY A 1 122 ? 0.397 0.732 -22.229 1.00 96.00 122 GLY A CA 1
ATOM 928 C C . GLY A 1 122 ? -0.017 -0.142 -21.048 1.00 96.00 122 GLY A C 1
ATOM 929 O O . GLY A 1 122 ? 0.837 -0.606 -20.290 1.00 96.00 122 GLY A O 1
ATOM 930 N N . ALA A 1 123 ? -1.313 -0.435 -20.932 1.00 95.50 123 ALA A N 1
ATOM 931 C CA . ALA A 1 123 ? -1.849 -1.329 -19.910 1.00 95.50 123 ALA A CA 1
ATOM 932 C C . ALA A 1 123 ? -1.329 -2.768 -20.073 1.00 95.50 123 ALA A C 1
ATOM 934 O O . ALA A 1 123 ? -0.932 -3.386 -19.084 1.00 95.50 123 ALA A O 1
ATOM 935 N N . ILE A 1 124 ? -1.263 -3.284 -21.309 1.00 95.75 124 ILE A N 1
ATOM 936 C CA . ILE A 1 124 ? -0.692 -4.610 -21.606 1.00 95.75 124 ILE A CA 1
ATOM 937 C C . ILE A 1 124 ? 0.775 -4.674 -21.161 1.00 95.75 124 ILE A C 1
ATOM 939 O O . ILE A 1 124 ? 1.146 -5.553 -20.382 1.00 95.75 124 ILE A O 1
ATOM 943 N N . CYS A 1 125 ? 1.607 -3.725 -21.600 1.00 95.38 125 CYS A N 1
ATOM 944 C CA . CYS A 1 125 ? 3.022 -3.667 -21.228 1.00 95.38 125 CYS A CA 1
ATOM 945 C C . CYS A 1 125 ? 3.216 -3.535 -19.715 1.00 95.38 125 CYS A C 1
ATOM 947 O O . CYS A 1 125 ? 4.079 -4.208 -19.150 1.00 95.38 125 CYS A O 1
ATOM 949 N N . PHE A 1 126 ? 2.419 -2.696 -19.047 1.00 94.31 126 PHE A N 1
ATOM 950 C CA . PHE A 1 126 ? 2.481 -2.536 -17.597 1.00 94.31 126 PHE A CA 1
ATOM 951 C C . PHE A 1 126 ? 2.209 -3.859 -16.874 1.00 94.31 126 PHE A C 1
ATOM 953 O O . PHE A 1 126 ? 3.001 -4.256 -16.018 1.00 94.31 126 PHE A O 1
ATOM 960 N N . LEU A 1 127 ? 1.144 -4.578 -17.242 1.00 94.62 127 LEU A N 1
ATOM 961 C CA . LEU A 1 127 ? 0.801 -5.860 -16.621 1.00 94.62 127 LEU A CA 1
ATOM 962 C C . LEU A 1 127 ? 1.838 -6.948 -16.925 1.00 94.62 127 LEU A C 1
ATOM 964 O O . LEU A 1 127 ? 2.221 -7.683 -16.018 1.00 94.62 127 LEU A O 1
ATOM 968 N N . LEU A 1 128 ? 2.353 -7.029 -18.157 1.00 95.31 128 LEU A N 1
ATOM 969 C CA . LEU A 1 128 ? 3.417 -7.978 -18.516 1.00 95.31 128 LEU A CA 1
ATOM 970 C C . LEU A 1 128 ? 4.688 -7.747 -17.689 1.00 95.31 128 LEU A C 1
ATOM 972 O O . LEU A 1 128 ? 5.271 -8.700 -17.169 1.00 95.31 128 LEU A O 1
ATOM 976 N N . LYS A 1 129 ? 5.094 -6.485 -17.514 1.00 93.31 129 LYS A N 1
ATOM 977 C CA . LYS A 1 129 ? 6.291 -6.137 -16.737 1.00 93.31 129 LYS A CA 1
ATOM 978 C C . LYS A 1 129 ? 6.102 -6.359 -15.234 1.00 93.31 129 LYS A C 1
ATOM 980 O O . LYS A 1 129 ? 6.986 -6.908 -14.583 1.00 93.31 129 LYS A O 1
ATOM 985 N N . THR A 1 130 ? 4.963 -5.940 -14.682 1.00 91.62 130 THR A N 1
ATOM 986 C CA . THR A 1 130 ? 4.719 -5.972 -13.227 1.00 91.62 130 THR A CA 1
ATOM 987 C C . THR A 1 130 ? 4.215 -7.320 -12.710 1.00 91.62 130 THR A C 1
ATOM 989 O O . THR A 1 130 ? 4.590 -7.707 -11.608 1.00 91.62 130 THR A O 1
ATOM 992 N N . GLY A 1 131 ? 3.400 -8.043 -13.484 1.00 88.31 131 GLY A N 1
ATOM 993 C CA . GLY A 1 131 ? 2.775 -9.306 -13.071 1.00 88.31 131 GLY A CA 1
ATOM 994 C C . GLY A 1 131 ? 3.413 -10.565 -13.661 1.00 88.31 131 GLY A C 1
ATOM 995 O O . GLY A 1 131 ? 3.432 -11.599 -13.002 1.00 88.31 131 GLY A O 1
ATOM 996 N N . TYR A 1 132 ? 3.966 -10.486 -14.876 1.00 91.44 132 TYR A N 1
ATOM 997 C CA . TYR A 1 132 ? 4.521 -11.647 -15.593 1.00 91.44 132 TYR A CA 1
ATOM 998 C C . TYR A 1 132 ? 6.050 -11.624 -15.701 1.00 91.44 132 TYR A C 1
ATOM 1000 O O . TYR A 1 132 ? 6.643 -12.476 -16.358 1.00 91.44 132 TYR A O 1
ATOM 1008 N N . GLY A 1 133 ? 6.702 -10.654 -15.054 1.00 89.31 133 GLY A N 1
ATOM 1009 C CA . GLY A 1 133 ? 8.158 -10.582 -14.972 1.00 89.31 133 GLY A CA 1
ATOM 1010 C C . GLY A 1 133 ? 8.851 -10.257 -16.294 1.00 89.31 133 GLY A C 1
ATOM 1011 O O . GLY A 1 133 ? 10.056 -10.481 -16.403 1.00 89.31 133 GLY A O 1
ATOM 1012 N N . PHE A 1 134 ? 8.132 -9.719 -17.288 1.00 93.38 134 PHE A N 1
ATOM 1013 C CA . PHE A 1 134 ? 8.760 -9.288 -18.534 1.00 93.38 134 PHE A CA 1
ATOM 1014 C C . PHE A 1 134 ? 9.747 -8.165 -18.232 1.00 93.38 134 PHE A C 1
ATOM 1016 O O . PHE A 1 134 ? 9.408 -7.146 -17.626 1.00 93.38 134 PHE A O 1
ATOM 1023 N N . ARG A 1 135 ? 10.987 -8.353 -18.665 1.00 90.12 135 ARG A N 1
ATOM 1024 C CA . ARG A 1 135 ? 12.059 -7.373 -18.527 1.00 90.12 135 ARG A CA 1
ATOM 1025 C C . ARG A 1 135 ? 12.787 -7.278 -19.848 1.00 90.12 135 ARG A C 1
ATOM 1027 O O . ARG A 1 135 ? 12.953 -8.270 -20.549 1.00 90.12 135 ARG A O 1
ATOM 1034 N N . GLU A 1 136 ? 13.192 -6.067 -20.175 1.00 89.31 136 GLU A N 1
ATOM 1035 C CA . GLU A 1 136 ? 14.053 -5.822 -21.317 1.00 89.31 136 GLU A CA 1
ATOM 1036 C C . GLU A 1 136 ? 15.489 -6.181 -20.931 1.00 89.31 136 GLU A C 1
ATOM 1038 O O . GLU A 1 136 ? 15.937 -5.860 -19.826 1.00 89.31 136 GLU A O 1
ATOM 1043 N N . THR A 1 137 ? 16.200 -6.877 -21.815 1.00 89.94 137 THR A N 1
ATOM 1044 C CA . THR A 1 137 ? 17.628 -7.134 -21.629 1.00 89.94 137 THR A CA 1
ATOM 1045 C C . THR A 1 137 ? 18.379 -5.853 -21.949 1.00 89.94 137 THR A C 1
ATOM 1047 O O . THR A 1 137 ? 18.369 -5.391 -23.086 1.00 89.94 137 THR A O 1
ATOM 1050 N N . VAL A 1 138 ? 19.025 -5.274 -20.941 1.00 90.19 138 VAL A N 1
ATOM 1051 C CA . VAL A 1 138 ? 19.793 -4.039 -21.088 1.00 90.19 138 VAL A CA 1
ATOM 1052 C C . VAL A 1 138 ? 21.279 -4.366 -20.986 1.00 90.19 138 VAL A C 1
ATOM 1054 O O . VAL A 1 138 ? 21.732 -4.889 -19.970 1.00 90.19 138 VAL A O 1
ATOM 1057 N N . HIS A 1 139 ? 22.044 -4.028 -22.023 1.00 88.06 139 HIS A N 1
ATOM 1058 C CA . HIS A 1 139 ? 23.505 -4.013 -21.984 1.00 88.06 139 HIS A CA 1
ATOM 1059 C C . HIS A 1 139 ? 23.964 -2.564 -21.831 1.00 88.06 139 HIS A C 1
ATOM 1061 O O . HIS A 1 139 ? 23.923 -1.789 -22.783 1.00 88.06 139 HIS A O 1
ATOM 1067 N N . GLN A 1 140 ? 24.331 -2.185 -20.607 1.00 89.94 140 GLN A N 1
ATOM 1068 C CA . GLN A 1 140 ? 24.908 -0.875 -20.317 1.00 89.94 140 GLN A CA 1
ATOM 1069 C C . GLN A 1 140 ? 26.427 -0.974 -20.360 1.00 89.94 140 GLN A C 1
ATOM 1071 O O . GLN A 1 140 ? 27.033 -1.687 -19.563 1.00 89.94 140 GLN A O 1
ATOM 1076 N N . GLU A 1 141 ? 27.029 -0.232 -21.279 1.00 88.38 141 GLU A N 1
ATOM 1077 C CA . GLU A 1 141 ? 28.452 0.064 -21.231 1.00 88.38 141 GLU A CA 1
ATOM 1078 C C . GLU A 1 141 ? 28.660 1.245 -20.276 1.00 88.38 141 GLU A C 1
ATOM 1080 O O . GLU A 1 141 ? 28.064 2.309 -20.455 1.00 88.38 141 GLU A O 1
ATOM 1085 N N . ILE A 1 142 ? 29.463 1.047 -19.230 1.00 87.38 142 ILE A N 1
ATOM 1086 C CA . ILE A 1 142 ? 29.769 2.095 -18.256 1.00 87.38 142 ILE A CA 1
ATOM 1087 C C . ILE A 1 142 ? 31.237 2.481 -18.422 1.00 87.38 142 ILE A C 1
ATOM 1089 O O . ILE A 1 142 ? 32.131 1.785 -17.942 1.00 87.38 142 ILE A O 1
ATOM 1093 N N . THR A 1 143 ? 31.478 3.610 -19.083 1.00 89.00 143 THR A N 1
ATOM 1094 C CA . THR A 1 143 ? 32.811 4.194 -19.258 1.00 89.00 143 THR A CA 1
ATOM 1095 C C . THR A 1 143 ? 32.902 5.565 -18.601 1.00 89.00 143 THR A C 1
ATOM 1097 O O . THR A 1 143 ? 31.912 6.277 -18.434 1.00 89.00 143 THR A O 1
ATOM 1100 N N . GLY A 1 144 ? 34.119 5.954 -18.243 1.00 85.38 144 GLY A N 1
ATOM 1101 C CA . GLY A 1 144 ? 34.463 7.323 -17.894 1.00 85.38 144 GLY A CA 1
ATOM 1102 C C . GLY A 1 144 ? 34.453 8.247 -19.112 1.00 85.38 144 GLY A C 1
ATOM 1103 O O . GLY A 1 144 ? 34.102 7.864 -20.233 1.00 85.38 144 GLY A O 1
ATOM 1104 N N . LYS A 1 145 ? 34.842 9.501 -18.874 1.00 82.75 145 LYS A N 1
ATOM 1105 C CA . LYS A 1 145 ? 34.929 10.521 -19.920 1.00 82.75 145 LYS A CA 1
ATOM 1106 C C . LYS A 1 145 ? 35.802 10.014 -21.076 1.00 82.75 145 LYS A C 1
ATOM 1108 O O . LYS A 1 145 ? 36.889 9.497 -20.839 1.00 82.75 145 LYS A O 1
ATOM 1113 N N . ASP A 1 146 ? 35.307 10.161 -22.303 1.00 83.25 146 ASP A N 1
ATOM 1114 C CA . ASP A 1 146 ? 35.999 9.766 -23.536 1.00 83.25 146 ASP A CA 1
ATOM 1115 C C . ASP A 1 146 ? 36.368 8.265 -23.607 1.00 83.25 146 ASP A C 1
ATOM 1117 O O . ASP A 1 146 ? 37.366 7.892 -24.218 1.00 83.25 146 ASP A O 1
ATOM 1121 N N . GLY A 1 147 ? 35.582 7.388 -22.967 1.00 83.50 147 GLY A N 1
ATOM 1122 C CA . GLY A 1 147 ? 35.836 5.939 -22.963 1.00 83.50 147 GLY A CA 1
ATOM 1123 C C . GLY A 1 147 ? 36.929 5.499 -21.981 1.00 83.50 147 GLY A C 1
ATOM 1124 O O . GLY A 1 147 ? 37.290 4.325 -21.937 1.00 83.50 147 GLY A O 1
ATOM 1125 N N . ALA A 1 148 ? 37.469 6.426 -21.184 1.00 82.44 148 ALA A N 1
ATOM 1126 C CA . ALA A 1 148 ? 38.470 6.116 -20.172 1.00 82.44 148 ALA A CA 1
ATOM 1127 C C . ALA A 1 148 ? 37.877 5.278 -19.020 1.00 82.44 148 ALA A C 1
ATOM 1129 O O . ALA A 1 148 ? 36.661 5.260 -18.827 1.00 82.44 148 ALA A O 1
ATOM 1130 N N . PRO A 1 149 ? 38.705 4.614 -18.196 1.00 84.38 149 PRO A N 1
ATOM 1131 C CA . PRO A 1 149 ? 38.235 3.978 -16.968 1.00 84.38 149 PRO A CA 1
ATOM 1132 C C . PRO A 1 149 ? 37.493 4.959 -16.044 1.00 84.38 149 PRO A C 1
ATOM 1134 O O . PRO A 1 149 ? 37.827 6.145 -15.972 1.00 84.38 149 PRO A O 1
ATOM 1137 N N . LEU A 1 150 ? 36.491 4.461 -15.312 1.00 84.06 150 LEU A N 1
ATOM 1138 C CA . LEU A 1 150 ? 35.786 5.248 -14.297 1.00 84.06 150 LEU A CA 1
ATOM 1139 C C . LEU A 1 150 ? 36.763 5.697 -13.206 1.00 84.06 150 LEU A C 1
ATOM 1141 O O . LEU A 1 150 ? 37.472 4.883 -12.618 1.00 84.06 150 LEU A O 1
ATOM 1145 N N . GLN A 1 151 ? 36.768 6.992 -12.899 1.00 74.81 151 GLN A N 1
ATOM 1146 C CA . GLN A 1 151 ? 37.513 7.509 -11.757 1.00 74.81 151 GLN A CA 1
ATOM 1147 C C . GLN A 1 151 ? 36.710 7.218 -10.487 1.00 74.81 151 GLN A C 1
ATOM 1149 O O . GLN A 1 151 ? 35.621 7.762 -10.300 1.00 74.81 151 GLN A O 1
ATOM 1154 N N . ALA A 1 152 ? 37.222 6.343 -9.620 1.00 70.44 152 ALA A N 1
ATOM 1155 C CA . ALA A 1 152 ? 36.633 6.132 -8.304 1.00 70.44 152 ALA A CA 1
ATOM 1156 C C . ALA A 1 152 ? 36.705 7.445 -7.504 1.00 70.44 152 ALA A C 1
ATOM 1158 O O . ALA A 1 152 ? 37.748 8.100 -7.474 1.00 70.44 152 ALA A O 1
ATOM 1159 N N . GLY A 1 153 ? 35.587 7.847 -6.892 1.00 64.94 153 GLY A N 1
ATOM 1160 C CA . GLY A 1 153 ? 35.495 9.087 -6.123 1.00 64.94 153 GLY A CA 1
ATOM 1161 C C . GLY A 1 153 ? 36.608 9.186 -5.078 1.00 64.94 153 GLY A C 1
ATOM 1162 O O . GLY A 1 153 ? 36.846 8.249 -4.316 1.00 64.94 153 GLY A O 1
ATOM 1163 N N . VAL A 1 154 ? 37.300 10.325 -5.065 1.00 58.38 154 VAL A N 1
ATOM 1164 C CA . VAL A 1 154 ? 38.400 10.612 -4.139 1.00 58.38 154 VAL A CA 1
ATOM 1165 C C . VAL A 1 154 ? 37.901 10.457 -2.701 1.00 58.38 154 VAL A C 1
ATOM 1167 O O . VAL A 1 154 ? 37.013 11.182 -2.256 1.00 58.38 154 VAL A O 1
ATOM 1170 N N . THR A 1 155 ? 38.479 9.508 -1.963 1.00 50.78 155 THR A N 1
ATOM 1171 C CA . THR A 1 155 ? 38.287 9.402 -0.513 1.00 50.78 155 THR A CA 1
ATOM 1172 C C . THR A 1 155 ? 39.106 10.516 0.134 1.00 50.78 155 THR A C 1
ATOM 1174 O O . THR A 1 155 ? 40.330 10.439 0.185 1.00 50.78 155 THR A O 1
ATOM 1177 N N . GLY A 1 156 ? 38.446 11.595 0.555 1.00 56.12 156 GLY A N 1
ATOM 1178 C CA . GLY A 1 156 ? 39.106 12.697 1.252 1.00 56.12 156 GLY A CA 1
ATOM 1179 C C . GLY A 1 156 ? 39.478 12.305 2.683 1.00 56.12 156 GLY A C 1
ATOM 1180 O O . GLY A 1 156 ? 38.645 11.785 3.423 1.00 56.12 156 GLY A O 1
ATOM 1181 N N . VAL A 1 157 ? 40.720 12.576 3.084 1.00 53.84 157 VAL A N 1
ATOM 1182 C CA . VAL A 1 157 ? 41.172 12.478 4.480 1.00 53.84 157 VAL A CA 1
ATOM 1183 C C . VAL A 1 157 ? 40.862 13.806 5.179 1.00 53.84 157 VAL A C 1
ATOM 1185 O O . VAL A 1 157 ? 41.259 14.865 4.698 1.00 53.84 157 VAL A O 1
ATOM 1188 N N . ILE A 1 158 ? 40.147 13.769 6.308 1.00 53.66 158 ILE A N 1
ATOM 1189 C CA . ILE A 1 158 ? 39.892 14.952 7.148 1.00 53.66 158 ILE A CA 1
ATOM 1190 C C . ILE A 1 158 ? 41.039 15.085 8.155 1.00 53.66 158 ILE A C 1
ATOM 1192 O O . ILE A 1 158 ? 41.298 14.163 8.927 1.00 53.66 158 ILE A O 1
ATOM 1196 N N . ALA A 1 159 ? 41.718 16.233 8.163 1.00 54.84 159 ALA A N 1
ATOM 1197 C CA . ALA A 1 159 ? 42.749 16.538 9.151 1.00 54.84 159 ALA A CA 1
ATOM 1198 C C . ALA A 1 159 ? 42.119 16.937 10.498 1.00 54.84 159 ALA A C 1
ATOM 1200 O O . ALA A 1 159 ? 41.254 17.811 10.550 1.00 54.84 159 ALA A O 1
ATOM 1201 N N . VAL A 1 160 ? 42.585 16.324 11.591 1.00 56.19 160 VAL A N 1
ATOM 1202 C CA . VAL A 1 160 ? 42.260 16.724 12.970 1.00 56.19 160 VAL A CA 1
ATOM 1203 C C . VAL A 1 160 ? 43.366 17.669 13.465 1.00 56.19 160 VAL A C 1
ATOM 1205 O O . VAL A 1 160 ? 44.518 17.237 13.572 1.00 56.19 160 VAL A O 1
ATOM 1208 N N . PRO A 1 161 ? 43.075 18.952 13.751 1.00 45.72 161 PRO A N 1
ATOM 1209 C CA . PRO A 1 161 ? 44.091 19.895 14.216 1.00 45.72 161 PRO A CA 1
ATOM 1210 C C . PRO A 1 161 ? 44.702 19.459 15.558 1.00 45.72 161 PRO A C 1
ATOM 1212 O O . PRO A 1 161 ? 43.972 19.196 16.511 1.00 45.72 161 PRO A O 1
ATOM 1215 N N . GLY A 1 162 ? 46.039 19.400 15.633 1.00 58.44 162 GLY A N 1
ATOM 1216 C CA . GLY A 1 162 ? 46.800 19.098 16.858 1.00 58.44 162 GLY A CA 1
ATOM 1217 C C . GLY A 1 162 ? 47.695 17.852 16.808 1.00 58.44 162 GLY A C 1
ATOM 1218 O O . GLY A 1 162 ? 48.502 17.665 17.712 1.00 58.44 162 GLY A O 1
ATOM 1219 N N . MET A 1 163 ? 47.597 17.021 15.763 1.00 59.62 163 MET A N 1
ATOM 1220 C CA . MET A 1 163 ? 48.428 15.811 15.617 1.00 59.62 163 MET A CA 1
ATOM 1221 C C . MET A 1 163 ? 49.660 15.972 14.714 1.00 59.62 163 MET A C 1
ATOM 1223 O O . MET A 1 163 ? 50.503 15.080 14.691 1.00 59.62 163 MET A O 1
ATOM 1227 N N . ILE A 1 164 ? 49.786 17.076 13.972 1.00 58.72 164 ILE A N 1
ATOM 1228 C CA . ILE A 1 164 ? 50.861 17.269 12.988 1.00 58.72 164 ILE A CA 1
ATOM 1229 C C . ILE A 1 164 ? 51.516 18.626 13.252 1.00 58.72 164 ILE A C 1
ATOM 1231 O O . ILE A 1 164 ? 50.834 19.651 13.254 1.00 58.72 164 ILE A O 1
ATOM 1235 N N . ALA A 1 165 ? 52.815 18.607 13.560 1.00 59.50 165 ALA A N 1
ATOM 1236 C CA . ALA A 1 165 ? 53.551 19.758 14.084 1.00 59.50 165 ALA A CA 1
ATOM 1237 C C . ALA A 1 165 ? 54.044 20.733 12.997 1.00 59.50 165 ALA A C 1
ATOM 1239 O O . ALA A 1 165 ? 54.254 21.908 13.291 1.00 59.50 165 ALA A O 1
ATOM 1240 N N . ASP A 1 166 ? 54.189 20.280 11.749 1.00 68.81 166 ASP A N 1
ATOM 1241 C CA . ASP A 1 166 ? 54.673 21.087 10.627 1.00 68.81 166 ASP A CA 1
ATOM 1242 C C . ASP A 1 166 ? 54.128 20.590 9.273 1.00 68.81 166 ASP A C 1
ATOM 1244 O O . ASP A 1 166 ? 53.721 19.435 9.117 1.00 68.81 166 ASP A O 1
ATOM 1248 N N . ALA A 1 167 ? 54.089 21.494 8.290 1.00 63.59 167 ALA A N 1
ATOM 1249 C CA . ALA A 1 167 ? 53.510 21.246 6.968 1.00 63.59 167 ALA A CA 1
ATOM 1250 C C . ALA A 1 167 ? 54.292 20.209 6.140 1.00 63.59 167 ALA A C 1
ATOM 1252 O O . ALA A 1 167 ? 53.697 19.486 5.347 1.00 63.59 167 ALA A O 1
ATOM 1253 N N . GLU A 1 168 ? 55.605 20.086 6.346 1.00 71.88 168 GLU A N 1
ATOM 1254 C CA . GLU A 1 168 ? 56.445 19.15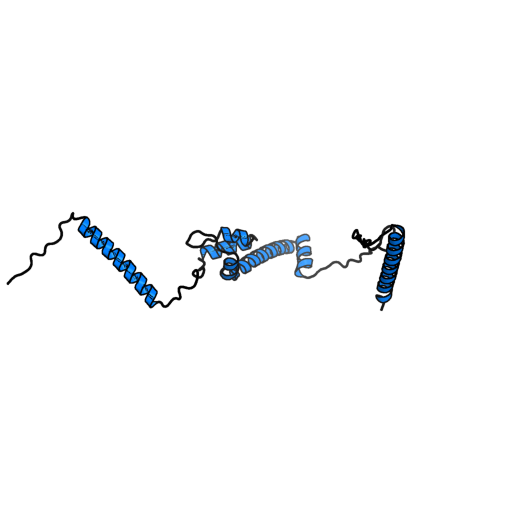6 5.583 1.00 71.88 168 GLU A CA 1
ATOM 1255 C C . GLU A 1 168 ? 56.189 17.699 6.000 1.00 71.88 168 GLU A C 1
ATOM 1257 O O . GLU A 1 168 ? 56.135 16.787 5.169 1.00 71.88 168 GLU A O 1
ATOM 1262 N N . THR A 1 169 ? 55.957 17.481 7.295 1.00 69.06 169 THR A N 1
ATOM 1263 C CA . THR A 1 169 ? 55.539 16.186 7.839 1.00 69.06 169 THR A CA 1
ATOM 1264 C C . THR A 1 169 ? 54.133 15.810 7.354 1.00 69.06 169 THR A C 1
ATOM 1266 O O . THR A 1 169 ? 53.881 14.641 7.058 1.00 69.06 169 THR A O 1
ATOM 1269 N N . TRP A 1 170 ? 53.234 16.790 7.180 1.00 68.25 170 TRP A N 1
ATOM 1270 C CA . TRP A 1 170 ? 51.906 16.570 6.591 1.00 68.25 170 TRP A CA 1
ATOM 1271 C C . TRP A 1 170 ? 51.984 16.103 5.134 1.00 68.25 170 TRP A C 1
ATOM 1273 O O . TRP A 1 170 ? 51.360 15.102 4.784 1.00 68.25 170 TRP A O 1
ATOM 1283 N N . GLU A 1 171 ? 52.761 16.795 4.296 1.00 71.75 171 GLU A N 1
ATOM 1284 C CA . GLU A 1 171 ? 52.876 16.472 2.867 1.00 71.75 171 GLU A CA 1
ATOM 1285 C C . GLU A 1 171 ? 53.418 15.055 2.652 1.00 71.75 171 GLU A C 1
ATOM 1287 O O . GLU A 1 171 ? 52.892 14.309 1.823 1.00 71.75 171 GLU A O 1
ATOM 1292 N N . LYS A 1 172 ? 54.409 14.643 3.454 1.00 75.06 172 LYS A N 1
ATOM 1293 C CA . LYS A 1 172 ? 54.960 13.279 3.411 1.00 75.06 172 LYS A CA 1
ATOM 1294 C C . LYS A 1 172 ? 53.933 12.231 3.846 1.00 75.06 172 LYS A C 1
ATOM 1296 O O . LYS A 1 172 ? 53.753 11.240 3.146 1.00 75.06 172 LYS A O 1
ATOM 1301 N N . MET A 1 173 ? 53.211 12.461 4.946 1.00 68.25 173 MET A N 1
ATOM 1302 C CA . MET A 1 173 ? 52.182 11.524 5.424 1.00 68.25 173 MET A CA 1
ATOM 1303 C C . MET A 1 173 ? 51.006 11.397 4.449 1.00 68.25 173 MET A C 1
ATOM 1305 O O . MET A 1 173 ? 50.522 10.291 4.211 1.00 68.25 173 MET A O 1
ATOM 1309 N N . ALA A 1 174 ? 50.561 12.509 3.858 1.00 68.75 174 ALA A N 1
ATOM 1310 C CA . ALA A 1 174 ? 49.495 12.510 2.861 1.00 68.75 174 ALA A CA 1
ATOM 1311 C C . ALA A 1 174 ? 49.911 11.748 1.592 1.00 68.75 174 ALA A C 1
ATOM 1313 O O . ALA A 1 174 ? 49.139 10.927 1.094 1.00 68.75 174 ALA A O 1
ATOM 1314 N N . ALA A 1 175 ? 51.139 11.961 1.106 1.00 72.88 175 ALA A N 1
ATOM 1315 C CA . ALA A 1 175 ? 51.676 11.264 -0.063 1.00 72.88 175 ALA A CA 1
ATOM 1316 C C . ALA A 1 175 ? 51.855 9.753 0.176 1.00 72.88 175 ALA A C 1
ATOM 1318 O O . ALA A 1 175 ? 51.474 8.943 -0.677 1.00 72.88 175 ALA A O 1
ATOM 1319 N N . ASP A 1 176 ? 52.368 9.358 1.345 1.00 78.25 176 ASP A N 1
ATOM 1320 C CA . ASP A 1 176 ? 52.516 7.949 1.726 1.00 78.25 176 ASP A CA 1
ATOM 1321 C C . ASP A 1 176 ? 51.152 7.260 1.842 1.00 78.25 176 ASP A C 1
ATOM 1323 O O . ASP A 1 176 ? 50.946 6.169 1.304 1.00 78.25 176 ASP A O 1
ATOM 1327 N N . GLN A 1 177 ? 50.184 7.909 2.493 1.00 69.62 177 GLN A N 1
ATOM 1328 C CA . GLN A 1 177 ? 48.850 7.345 2.678 1.00 69.62 177 GLN A CA 1
ATOM 1329 C C . GLN A 1 177 ? 48.082 7.256 1.350 1.00 69.62 177 GLN A C 1
ATOM 1331 O O . GLN A 1 177 ? 47.410 6.256 1.094 1.00 69.62 177 GLN A O 1
ATOM 1336 N N . GLN A 1 178 ? 48.227 8.248 0.466 1.00 70.81 178 GLN A N 1
ATOM 1337 C CA . GLN A 1 178 ? 47.667 8.199 -0.885 1.00 70.81 178 GLN A CA 1
ATOM 1338 C C . GLN A 1 178 ? 48.290 7.063 -1.708 1.00 70.81 178 GLN A C 1
ATOM 1340 O O . GLN A 1 178 ? 47.567 6.334 -2.387 1.00 70.81 178 GLN A O 1
ATOM 1345 N N . SER A 1 179 ? 49.601 6.847 -1.591 1.00 74.50 179 SER A N 1
ATOM 1346 C CA . SER A 1 179 ? 50.294 5.735 -2.254 1.00 74.50 179 SER A CA 1
ATOM 1347 C C . SER A 1 179 ? 49.802 4.371 -1.755 1.00 74.50 179 SER A C 1
ATOM 1349 O O . SER A 1 179 ? 49.538 3.480 -2.562 1.00 74.50 179 SER A O 1
ATOM 1351 N N . GLN A 1 180 ? 49.581 4.218 -0.444 1.00 77.44 180 GLN A N 1
ATOM 1352 C CA . GLN A 1 180 ? 49.015 2.994 0.139 1.00 77.44 180 GLN A CA 1
ATOM 1353 C C . GLN A 1 180 ? 47.577 2.728 -0.327 1.00 77.44 180 GLN A C 1
ATOM 1355 O O . GLN A 1 180 ? 47.216 1.581 -0.594 1.00 77.44 180 GLN A O 1
ATOM 1360 N N . LEU A 1 181 ? 46.748 3.770 -0.445 1.00 73.50 181 LEU A N 1
ATOM 1361 C CA . LEU A 1 181 ? 45.380 3.635 -0.954 1.00 73.50 181 LEU A CA 1
ATOM 1362 C C . LEU A 1 181 ? 45.365 3.192 -2.420 1.00 73.50 181 LEU A C 1
ATOM 1364 O O . LEU A 1 181 ? 44.583 2.313 -2.780 1.00 73.50 181 LEU A O 1
ATOM 1368 N N . VAL A 1 182 ? 46.252 3.749 -3.249 1.00 73.94 182 VAL A N 1
ATOM 1369 C CA . VAL A 1 182 ? 46.395 3.349 -4.657 1.00 73.94 182 VAL A CA 1
ATOM 1370 C C . VAL A 1 182 ? 46.871 1.897 -4.773 1.00 73.94 182 VAL A C 1
ATOM 1372 O O . VAL A 1 182 ? 46.316 1.145 -5.573 1.00 73.94 182 VAL A O 1
ATOM 1375 N N . GLN A 1 183 ? 47.833 1.469 -3.949 1.00 73.56 183 GLN A N 1
ATOM 1376 C CA . GLN A 1 183 ? 48.299 0.076 -3.917 1.00 73.56 183 GLN A CA 1
ATOM 1377 C C . GLN A 1 183 ? 47.188 -0.895 -3.500 1.00 73.56 183 GLN A C 1
ATOM 1379 O O . GLN A 1 183 ? 46.940 -1.870 -4.203 1.00 73.56 183 GLN A O 1
ATOM 1384 N N . ARG A 1 184 ? 46.442 -0.591 -2.429 1.00 70.06 184 ARG A N 1
ATOM 1385 C CA . ARG A 1 184 ? 45.298 -1.417 -2.000 1.00 70.06 184 ARG A CA 1
ATOM 1386 C C . ARG A 1 184 ? 44.191 -1.482 -3.044 1.00 70.06 184 ARG A C 1
ATOM 1388 O O . ARG A 1 184 ? 43.597 -2.537 -3.244 1.00 70.06 184 ARG A O 1
ATOM 1395 N N . ALA A 1 185 ? 43.899 -0.371 -3.716 1.00 66.94 185 ALA A N 1
ATOM 1396 C CA . ALA A 1 185 ? 42.925 -0.364 -4.801 1.00 66.94 185 ALA A CA 1
ATOM 1397 C C . ALA A 1 185 ? 43.380 -1.270 -5.959 1.00 66.94 185 ALA A C 1
ATOM 1399 O O . ALA A 1 185 ? 42.577 -2.041 -6.481 1.00 66.94 185 ALA A O 1
ATOM 1400 N N . ALA A 1 186 ? 44.667 -1.236 -6.316 1.00 68.50 186 ALA A N 1
ATOM 1401 C CA . ALA A 1 186 ? 45.232 -2.122 -7.331 1.00 68.50 186 ALA A CA 1
ATOM 1402 C C . ALA A 1 186 ? 45.186 -3.607 -6.913 1.00 68.50 186 ALA A C 1
ATOM 1404 O O . ALA A 1 186 ? 44.869 -4.465 -7.738 1.00 68.50 186 ALA A O 1
ATOM 1405 N N . GLU A 1 187 ? 45.431 -3.922 -5.639 1.00 71.94 187 GLU A N 1
ATOM 1406 C CA . GLU A 1 187 ? 45.291 -5.278 -5.082 1.00 71.94 187 GLU A CA 1
ATOM 1407 C C . GLU A 1 187 ? 43.844 -5.783 -5.133 1.00 71.94 187 GLU A C 1
ATOM 1409 O O . GLU A 1 187 ? 43.603 -6.914 -5.537 1.00 71.94 187 GLU A O 1
ATOM 1414 N N . ILE A 1 188 ? 42.859 -4.947 -4.796 1.00 67.88 188 ILE A N 1
ATOM 1415 C CA . ILE A 1 188 ? 41.435 -5.318 -4.877 1.00 67.88 188 ILE A CA 1
ATOM 1416 C C . ILE A 1 188 ? 41.030 -5.595 -6.330 1.00 67.88 188 ILE A C 1
ATOM 1418 O O . ILE A 1 188 ? 40.348 -6.580 -6.609 1.00 67.88 188 ILE A O 1
ATOM 1422 N N . VAL A 1 189 ? 41.477 -4.756 -7.267 1.00 66.12 189 VAL A N 1
ATOM 1423 C CA . VAL A 1 189 ? 41.181 -4.928 -8.697 1.00 66.12 189 VAL A CA 1
ATOM 1424 C C . VAL A 1 189 ? 41.854 -6.186 -9.266 1.00 66.12 189 VAL A C 1
ATOM 1426 O O . VAL A 1 189 ? 41.252 -6.878 -10.083 1.00 66.12 189 VAL A O 1
ATOM 1429 N N . SER A 1 190 ? 43.069 -6.514 -8.821 1.00 67.56 190 SER A N 1
ATOM 1430 C CA . SER A 1 190 ? 43.819 -7.698 -9.280 1.00 67.56 190 SER A CA 1
ATOM 1431 C C . SER A 1 190 ? 43.469 -9.000 -8.548 1.00 67.56 190 SER A C 1
ATOM 1433 O O . SER A 1 190 ? 43.654 -10.071 -9.112 1.00 67.56 190 SER A O 1
ATOM 1435 N N . GLY A 1 191 ? 42.937 -8.932 -7.327 1.00 54.66 191 GLY A N 1
ATOM 1436 C CA . GLY A 1 191 ? 42.433 -10.081 -6.567 1.00 54.66 191 GLY A CA 1
ATOM 1437 C C . GLY A 1 191 ? 40.977 -10.445 -6.879 1.00 54.66 191 GLY A C 1
ATOM 1438 O O . GLY A 1 191 ? 40.532 -11.538 -6.549 1.00 54.66 191 GLY A O 1
ATOM 1439 N N . SER A 1 192 ? 40.236 -9.553 -7.543 1.00 50.97 192 SER A N 1
ATOM 1440 C CA . SER A 1 192 ? 38.855 -9.779 -7.999 1.00 50.97 192 SER A CA 1
ATOM 1441 C C . SER A 1 192 ? 38.759 -10.563 -9.322 1.00 50.97 192 SER A C 1
ATOM 1443 O O . SER A 1 192 ? 37.653 -10.776 -9.817 1.00 50.97 192 SER A O 1
ATOM 1445 N N . SER A 1 193 ? 39.883 -10.961 -9.924 1.00 49.91 193 SER A N 1
ATOM 1446 C CA . SER A 1 193 ? 39.946 -11.699 -11.196 1.00 49.91 193 SER A CA 1
ATOM 1447 C C . SER A 1 193 ? 40.241 -13.201 -11.035 1.00 49.91 193 SER A C 1
ATOM 1449 O O . SER A 1 193 ? 40.725 -13.832 -11.976 1.00 49.91 193 SER A O 1
ATOM 1451 N N . SER A 1 194 ? 39.931 -13.782 -9.867 1.00 40.91 194 SER A N 1
ATOM 1452 C CA . SER A 1 194 ? 39.878 -15.240 -9.632 1.00 40.91 194 SER A CA 1
ATOM 1453 C C . SER A 1 194 ? 38.445 -15.734 -9.468 1.00 40.91 194 SER A C 1
ATOM 1455 O O . SER A 1 194 ? 37.679 -15.058 -8.747 1.00 40.91 194 SER A O 1
#